Protein AF-A0A956K029-F1 (afdb_monomer)

Sequence (266 aa):
MPVKQPTEPTDEWMRRFLMSMTDDLYVELTEYVEHQVGRGQSIEGRKDVNEARALVHDVLVDTMLGIREWNPDGPIDLAWHIRRGVQSRMSHQVKVTKARRGRPLDLDQDGDNSTEIEVSLRADDERKRVTSRLHEAEVAQLLRDAIAAADRKADPDVMLLFDAKQVGLGGPREMERLHGWTLQKYKNVAKRLRRRGHKVPAEVKDLVKQLAVETMRVAAARPSRAIEADDDDPAGEDEDELSPESYLEDDLGALDDEDEWEGFDD

Solvent-accessible surface area (backbone atoms only — not comparable to full-atom values): 16530 Å² total; per-residue (Å²): 130,85,80,79,75,57,52,82,69,50,75,67,55,52,51,54,50,57,71,65,62,38,71,67,56,52,49,55,51,34,57,54,35,41,63,51,43,56,60,56,28,66,77,70,77,50,85,67,88,57,52,28,54,50,48,52,49,51,40,50,50,33,37,68,54,26,72,38,86,79,52,88,92,48,98,57,54,69,68,59,52,46,52,54,45,42,53,53,52,51,54,49,50,53,51,52,54,52,54,57,76,72,50,80,85,76,87,81,71,92,68,95,69,100,62,69,83,69,48,74,80,61,62,77,40,67,71,71,41,66,66,42,50,48,48,54,49,49,51,51,48,52,50,50,51,38,56,41,70,56,30,98,70,64,54,63,66,46,52,49,49,49,56,28,43,76,74,74,48,48,46,67,66,44,36,28,73,77,68,70,38,48,69,64,54,49,53,51,40,39,51,49,45,36,61,47,22,74,60,31,58,78,92,51,22,62,59,38,40,51,53,26,52,53,52,49,51,62,63,64,72,53,76,85,71,70,82,72,74,87,82,73,80,86,85,75,89,77,89,79,89,83,85,88,84,82,88,79,91,78,85,88,78,92,73,88,79,90,78,89,79,81,87,83,90,131

Structure (mmCIF, N/CA/C/O backbone):
data_AF-A0A956K029-F1
#
_entry.id   AF-A0A956K029-F1
#
loop_
_atom_site.group_PDB
_atom_site.id
_atom_site.type_symbol
_atom_site.label_atom_id
_atom_site.label_alt_id
_atom_site.label_comp_id
_atom_site.label_asym_id
_atom_site.label_entity_id
_atom_site.label_seq_id
_atom_site.pdbx_PDB_ins_code
_atom_site.Cartn_x
_atom_site.Cartn_y
_atom_site.Cartn_z
_atom_site.occupancy
_atom_site.B_iso_or_equiv
_atom_site.auth_seq_id
_atom_site.auth_comp_id
_atom_site.auth_asym_id
_atom_site.auth_atom_id
_atom_site.pdbx_PDB_model_num
ATOM 1 N N . MET A 1 1 ? -8.965 8.684 -22.717 1.00 43.25 1 MET A N 1
ATOM 2 C CA . MET A 1 1 ? -7.618 8.826 -23.313 1.00 43.25 1 MET A CA 1
ATOM 3 C C . MET A 1 1 ? -7.342 7.569 -24.120 1.00 43.25 1 MET A C 1
ATOM 5 O O . MET A 1 1 ? -7.710 6.509 -23.625 1.00 43.25 1 MET A O 1
ATOM 9 N N . PRO A 1 2 ? -6.791 7.660 -25.341 1.00 50.72 2 PRO A N 1
ATOM 10 C CA . PRO A 1 2 ? -6.438 6.473 -26.117 1.00 50.72 2 PRO A CA 1
ATOM 11 C C . PRO A 1 2 ? -5.457 5.605 -25.317 1.00 50.72 2 PRO A C 1
ATOM 13 O O . PRO A 1 2 ? -4.504 6.124 -24.734 1.00 50.72 2 PRO A O 1
ATOM 16 N N . VAL A 1 3 ? -5.724 4.300 -25.245 1.00 65.12 3 VAL A N 1
ATOM 17 C CA . VAL A 1 3 ? -4.830 3.333 -24.598 1.00 65.12 3 VAL A CA 1
ATOM 18 C C . VAL A 1 3 ? -3.582 3.234 -25.473 1.00 65.12 3 VAL A C 1
ATOM 20 O O . VAL A 1 3 ? -3.680 2.834 -26.632 1.00 65.12 3 VAL A O 1
ATOM 23 N N . LYS A 1 4 ? -2.423 3.661 -24.953 1.00 68.75 4 LYS A N 1
ATOM 24 C CA . LYS A 1 4 ? -1.136 3.511 -25.648 1.00 68.75 4 LYS A CA 1
ATOM 25 C C . LYS A 1 4 ? -0.937 2.015 -25.899 1.00 68.75 4 LYS A C 1
ATOM 27 O O . LYS A 1 4 ? -0.940 1.243 -24.942 1.00 68.75 4 LYS A O 1
ATOM 32 N N . GLN A 1 5 ? -0.842 1.610 -27.166 1.00 75.44 5 GLN A N 1
ATOM 33 C CA . GLN A 1 5 ? -0.563 0.213 -27.483 1.00 75.44 5 GLN A CA 1
ATOM 34 C C . GLN A 1 5 ? 0.837 -0.149 -26.965 1.00 75.44 5 GLN A C 1
ATOM 36 O O . GLN A 1 5 ? 1.733 0.697 -27.056 1.00 75.44 5 GLN A O 1
ATOM 41 N N . PRO A 1 6 ? 1.024 -1.351 -26.394 1.00 76.56 6 PRO A N 1
ATOM 42 C CA . PRO A 1 6 ? 2.334 -1.787 -25.938 1.00 76.56 6 PRO A CA 1
ATOM 43 C C . PRO A 1 6 ? 3.294 -1.846 -27.127 1.00 76.56 6 PRO A C 1
ATOM 45 O O . PRO A 1 6 ? 2.957 -2.396 -28.174 1.00 76.56 6 PRO A O 1
ATOM 48 N N . THR A 1 7 ? 4.478 -1.261 -26.974 1.00 76.56 7 THR A N 1
ATOM 49 C CA . THR A 1 7 ? 5.550 -1.410 -27.960 1.00 76.56 7 THR A CA 1
ATOM 50 C C . THR A 1 7 ? 6.305 -2.690 -27.634 1.00 76.56 7 THR A C 1
ATOM 52 O O . THR A 1 7 ? 6.783 -2.832 -26.508 1.00 76.56 7 THR A O 1
ATOM 55 N N . GLU A 1 8 ? 6.426 -3.607 -28.595 1.00 79.81 8 GLU A N 1
ATOM 56 C CA . GLU A 1 8 ? 7.240 -4.809 -28.405 1.00 79.81 8 GLU A CA 1
ATOM 57 C C . GLU A 1 8 ? 8.702 -4.418 -28.119 1.00 79.81 8 GLU A C 1
ATOM 59 O O . GLU A 1 8 ? 9.290 -3.632 -28.873 1.00 79.81 8 GLU A O 1
ATOM 64 N N . PRO A 1 9 ? 9.303 -4.916 -27.025 1.00 86.75 9 PRO A N 1
ATOM 65 C CA . PRO A 1 9 ? 10.690 -4.617 -26.713 1.00 86.75 9 PRO A CA 1
ATOM 66 C C . PRO A 1 9 ? 11.641 -5.289 -27.699 1.00 86.75 9 PRO A C 1
ATOM 68 O O . PRO A 1 9 ? 11.439 -6.423 -28.125 1.00 86.75 9 PRO A O 1
ATOM 71 N N . THR A 1 10 ? 12.731 -4.598 -28.021 1.00 91.38 10 THR A N 1
ATOM 72 C CA . THR A 1 10 ? 13.793 -5.153 -28.863 1.00 91.38 10 THR A CA 1
ATOM 73 C C . THR A 1 10 ? 14.607 -6.208 -28.105 1.00 91.38 10 THR A C 1
ATOM 75 O O . THR A 1 10 ? 14.740 -6.156 -26.881 1.00 91.38 10 THR A O 1
ATOM 78 N N . ASP A 1 11 ? 15.246 -7.132 -28.828 1.00 93.62 11 ASP A N 1
ATOM 79 C CA . ASP A 1 11 ? 16.113 -8.163 -28.228 1.00 93.62 11 ASP A CA 1
ATOM 80 C C . ASP A 1 11 ? 17.288 -7.582 -27.429 1.00 93.62 11 ASP A C 1
ATOM 82 O O . ASP A 1 11 ? 17.791 -8.191 -26.481 1.00 93.62 11 ASP A O 1
ATOM 86 N N . GLU A 1 12 ? 17.791 -6.414 -27.834 1.00 93.69 12 GLU A N 1
ATOM 87 C CA . GLU A 1 12 ? 18.822 -5.702 -27.080 1.00 93.69 12 GLU A CA 1
ATOM 88 C C . GLU A 1 12 ? 18.271 -5.182 -25.751 1.00 93.69 12 GLU A C 1
ATOM 90 O O . GLU A 1 12 ? 18.894 -5.383 -24.707 1.00 93.69 12 GLU A O 1
ATOM 95 N N . TRP A 1 13 ? 17.083 -4.575 -25.775 1.00 95.19 13 TRP A N 1
ATOM 96 C CA . TRP A 1 13 ? 16.415 -4.101 -24.570 1.00 95.19 13 TRP A CA 1
ATOM 97 C C . TRP A 1 13 ? 16.144 -5.255 -23.599 1.00 95.19 13 TRP A C 1
ATOM 99 O O . TRP A 1 13 ? 16.487 -5.156 -22.421 1.00 95.19 13 TRP A O 1
ATOM 109 N N . MET A 1 14 ? 15.622 -6.382 -24.100 1.00 93.69 14 MET A N 1
ATOM 110 C CA . MET A 1 14 ? 15.301 -7.553 -23.277 1.00 93.69 14 MET A CA 1
ATOM 111 C C . MET A 1 14 ? 16.552 -8.127 -22.607 1.00 93.69 14 MET A C 1
ATOM 113 O O . MET A 1 14 ? 16.536 -8.445 -21.420 1.00 93.69 14 MET A O 1
ATOM 117 N N . ARG A 1 15 ? 17.676 -8.194 -23.332 1.00 94.25 15 ARG A N 1
ATOM 118 C CA . ARG A 1 15 ? 18.961 -8.611 -22.753 1.00 94.25 15 ARG A CA 1
ATOM 119 C C . ARG A 1 15 ? 19.411 -7.687 -21.626 1.00 94.25 15 ARG A C 1
ATOM 121 O O . ARG A 1 15 ? 19.792 -8.177 -20.568 1.00 94.25 15 ARG A O 1
ATOM 128 N N . ARG A 1 16 ? 19.338 -6.366 -21.816 1.00 96.12 16 ARG A N 1
ATOM 129 C CA . ARG A 1 16 ? 19.714 -5.394 -20.773 1.00 96.12 16 ARG A CA 1
ATOM 130 C C . ARG A 1 16 ? 18.801 -5.470 -19.551 1.00 96.12 16 ARG A C 1
ATOM 132 O O . ARG A 1 16 ? 19.290 -5.375 -18.426 1.00 96.12 16 ARG A O 1
ATOM 139 N N . PHE A 1 17 ? 17.503 -5.679 -19.767 1.00 94.69 17 PHE A N 1
ATOM 140 C CA . PHE A 1 17 ? 16.529 -5.910 -18.703 1.00 94.69 17 PHE A CA 1
ATOM 141 C C . PHE A 1 17 ? 16.890 -7.150 -17.881 1.00 94.69 17 PHE A C 1
ATOM 143 O O . PHE A 1 17 ? 17.073 -7.042 -16.671 1.00 94.69 17 PHE A O 1
ATOM 150 N N . LEU A 1 18 ? 17.093 -8.296 -18.537 1.00 92.56 18 LEU A N 1
ATOM 151 C CA . LEU A 1 18 ? 17.448 -9.549 -17.865 1.00 92.56 18 LEU A CA 1
ATOM 152 C C . LEU A 1 18 ? 18.805 -9.474 -17.150 1.00 92.56 18 LEU A C 1
ATOM 154 O O . LEU A 1 18 ? 18.939 -10.012 -16.059 1.00 92.56 18 LEU A O 1
ATOM 158 N N . MET A 1 19 ? 19.796 -8.771 -17.710 1.00 93.81 19 MET A N 1
ATOM 159 C CA . MET A 1 19 ? 21.089 -8.554 -17.039 1.00 93.81 19 MET A CA 1
ATOM 160 C C . MET A 1 19 ? 20.979 -7.660 -15.800 1.00 93.81 19 MET A C 1
ATOM 162 O O . MET A 1 19 ? 21.749 -7.824 -14.858 1.00 93.81 19 MET A O 1
ATOM 166 N N . SER A 1 20 ? 20.046 -6.708 -15.807 1.00 94.31 20 SER A N 1
ATOM 167 C CA . SER A 1 20 ? 19.804 -5.808 -14.673 1.00 94.31 20 SER A CA 1
ATOM 168 C C . SER A 1 20 ? 18.961 -6.473 -13.582 1.00 94.31 20 SER A C 1
ATOM 170 O O . SER A 1 20 ? 19.012 -6.062 -12.426 1.00 94.31 20 SER A O 1
ATOM 172 N N . MET A 1 21 ? 18.184 -7.498 -13.937 1.00 94.44 21 MET A N 1
ATOM 173 C CA . MET A 1 21 ? 17.325 -8.256 -13.034 1.00 94.44 21 MET A CA 1
ATOM 174 C C . MET A 1 21 ? 18.117 -9.348 -12.302 1.00 94.44 21 MET A C 1
ATOM 176 O O . MET A 1 21 ? 17.990 -10.535 -12.590 1.00 94.44 21 MET A O 1
ATOM 180 N N . THR A 1 22 ? 18.953 -8.936 -11.352 1.00 95.38 22 THR A N 1
ATOM 181 C CA . THR A 1 22 ? 19.686 -9.863 -10.481 1.00 95.38 22 THR A CA 1
ATOM 182 C C . THR A 1 22 ? 18.791 -10.430 -9.376 1.00 95.38 22 THR A C 1
ATOM 184 O O . THR A 1 22 ? 17.783 -9.821 -9.002 1.00 95.38 22 THR A O 1
ATOM 187 N N . ASP A 1 23 ? 19.181 -11.575 -8.809 1.00 92.06 23 ASP A N 1
ATOM 188 C CA . ASP A 1 23 ? 18.493 -12.159 -7.649 1.00 92.06 23 ASP A CA 1
ATOM 189 C C . ASP A 1 23 ? 18.485 -11.188 -6.457 1.00 92.06 23 ASP A C 1
ATOM 191 O O . ASP A 1 23 ? 17.449 -11.006 -5.817 1.00 92.06 23 ASP A O 1
ATOM 195 N N . ASP A 1 24 ? 19.602 -10.492 -6.216 1.00 94.06 24 ASP A N 1
ATOM 196 C CA . ASP A 1 24 ? 19.721 -9.484 -5.155 1.00 94.06 24 ASP A CA 1
ATOM 197 C C . ASP A 1 24 ? 18.729 -8.332 -5.350 1.00 94.06 24 ASP A C 1
ATOM 199 O O . ASP A 1 24 ? 18.046 -7.933 -4.406 1.00 94.06 24 ASP A O 1
ATOM 203 N N . LEU A 1 25 ? 18.586 -7.836 -6.586 1.00 93.06 25 LEU A N 1
ATOM 204 C CA . LEU A 1 25 ? 17.605 -6.801 -6.900 1.00 93.06 25 LEU A CA 1
ATOM 205 C C . LEU A 1 25 ? 16.178 -7.311 -6.668 1.00 93.06 25 LEU A C 1
ATOM 207 O O . LEU A 1 25 ? 15.331 -6.586 -6.147 1.00 93.06 25 LEU A O 1
ATOM 211 N N . TYR A 1 26 ? 15.888 -8.555 -7.050 1.00 92.31 26 TYR A N 1
ATOM 212 C CA . TYR A 1 26 ? 14.568 -9.143 -6.844 1.00 92.31 26 TYR A CA 1
ATOM 213 C C . TYR A 1 26 ? 14.224 -9.291 -5.353 1.00 92.31 26 TYR A C 1
ATOM 215 O O . TYR A 1 26 ? 13.096 -8.985 -4.949 1.00 92.31 26 TYR A O 1
ATOM 223 N N . VAL A 1 27 ? 15.190 -9.706 -4.527 1.00 92.12 27 VAL A N 1
ATOM 224 C CA . VAL A 1 27 ? 15.046 -9.762 -3.064 1.00 92.12 27 VAL A CA 1
ATOM 225 C C . VAL A 1 27 ? 14.822 -8.359 -2.497 1.00 92.12 27 VAL A C 1
ATOM 227 O O . VAL A 1 27 ? 13.823 -8.145 -1.812 1.00 92.12 27 VAL A O 1
ATOM 230 N N . GLU A 1 28 ? 15.660 -7.384 -2.862 1.00 94.06 28 GLU A N 1
ATOM 231 C CA . GLU A 1 28 ? 15.541 -5.987 -2.416 1.00 94.06 28 GLU A CA 1
ATOM 232 C C . GLU A 1 28 ? 14.171 -5.382 -2.772 1.00 94.06 28 GLU A C 1
ATOM 234 O O . GLU A 1 28 ? 13.541 -4.687 -1.966 1.00 94.06 28 GLU A O 1
ATOM 239 N N . LEU A 1 29 ? 13.682 -5.642 -3.988 1.00 94.06 29 LEU A N 1
ATOM 240 C CA . LEU A 1 29 ? 12.360 -5.205 -4.425 1.00 94.06 29 LEU A CA 1
ATOM 241 C C . LEU A 1 29 ? 11.257 -5.876 -3.608 1.00 94.06 29 LEU A C 1
ATOM 243 O O . LEU A 1 29 ? 10.323 -5.194 -3.189 1.00 94.06 29 LEU A O 1
ATOM 247 N N . THR A 1 30 ? 11.362 -7.178 -3.352 1.00 92.69 30 THR A N 1
ATOM 248 C CA . THR A 1 30 ? 10.357 -7.915 -2.577 1.00 92.69 30 THR A CA 1
ATOM 249 C C . THR A 1 30 ? 10.284 -7.398 -1.141 1.00 92.69 30 THR A C 1
ATOM 251 O O . THR A 1 30 ? 9.196 -7.039 -0.698 1.00 92.69 30 THR A O 1
ATOM 254 N N . GLU A 1 31 ? 11.418 -7.237 -0.453 1.00 91.88 31 GLU A N 1
ATOM 255 C CA . GLU A 1 31 ? 11.477 -6.681 0.910 1.00 91.88 31 GLU A CA 1
ATOM 256 C C . GLU A 1 31 ? 10.904 -5.258 0.978 1.00 91.88 31 GLU A C 1
ATOM 258 O O . GLU A 1 31 ? 10.123 -4.913 1.875 1.00 91.88 31 GLU A O 1
ATOM 263 N N . TYR A 1 32 ? 11.243 -4.419 -0.008 1.00 92.62 32 TYR A N 1
ATOM 264 C CA . TYR A 1 32 ? 10.673 -3.081 -0.125 1.00 92.62 32 TYR A CA 1
ATOM 265 C C . TYR A 1 32 ? 9.142 -3.134 -0.213 1.00 92.62 32 TYR A C 1
ATOM 267 O O . TYR A 1 32 ? 8.452 -2.383 0.488 1.00 92.62 32 TYR A O 1
ATOM 275 N N . VAL A 1 33 ? 8.605 -4.009 -1.067 1.00 91.94 33 VAL A N 1
ATOM 276 C CA . VAL A 1 33 ? 7.161 -4.139 -1.273 1.00 91.94 33 VAL A CA 1
ATOM 277 C C . VAL A 1 33 ? 6.478 -4.756 -0.061 1.00 91.94 33 VAL A C 1
ATOM 279 O O . VAL A 1 33 ? 5.424 -4.257 0.316 1.00 91.94 33 VAL A O 1
ATOM 282 N N . GLU A 1 34 ? 7.066 -5.742 0.612 1.00 90.00 34 GLU A N 1
ATOM 283 C CA . GLU A 1 34 ? 6.538 -6.297 1.865 1.00 90.00 34 GLU A CA 1
ATOM 284 C C . GLU A 1 34 ? 6.325 -5.206 2.918 1.00 90.00 34 GLU A C 1
ATOM 286 O O . GLU A 1 34 ? 5.264 -5.137 3.551 1.00 90.00 34 GLU A O 1
ATOM 291 N N . HIS A 1 35 ? 7.284 -4.282 3.055 1.00 87.56 35 HIS A N 1
ATOM 292 C CA . HIS A 1 35 ? 7.137 -3.161 3.978 1.00 87.56 35 HIS A CA 1
ATOM 293 C C . HIS A 1 35 ? 5.969 -2.232 3.601 1.00 87.56 35 HIS A C 1
ATOM 295 O O . HIS A 1 35 ? 5.259 -1.730 4.481 1.00 87.56 35 HIS A O 1
ATOM 301 N N . GLN A 1 36 ? 5.735 -2.007 2.303 1.00 85.31 36 GLN A N 1
ATOM 302 C CA . GLN A 1 36 ? 4.606 -1.196 1.838 1.00 85.31 36 GLN A CA 1
ATOM 303 C C . GLN A 1 36 ? 3.272 -1.935 1.979 1.00 85.31 36 GLN A C 1
ATOM 305 O O . GLN A 1 36 ? 2.304 -1.368 2.493 1.00 85.31 36 GLN A O 1
ATOM 310 N N . VAL A 1 37 ? 3.210 -3.195 1.551 1.00 84.19 37 VAL A N 1
ATOM 311 C CA . VAL A 1 37 ? 2.020 -4.050 1.602 1.00 84.19 37 VAL A CA 1
ATOM 312 C C . VAL A 1 37 ? 1.556 -4.208 3.039 1.00 84.19 37 VAL A C 1
ATOM 314 O O . VAL A 1 37 ? 0.379 -3.989 3.294 1.00 84.19 37 VAL A O 1
ATOM 317 N N . GLY A 1 38 ? 2.457 -4.421 4.003 1.00 77.62 38 GLY A N 1
ATOM 318 C CA . GLY A 1 38 ? 2.095 -4.479 5.423 1.00 77.62 38 GLY A CA 1
ATOM 319 C C . GLY A 1 38 ? 1.339 -3.235 5.916 1.00 77.62 38 GLY A C 1
ATOM 320 O O . GLY A 1 38 ? 0.429 -3.341 6.741 1.00 77.62 38 GLY A O 1
ATOM 321 N N . ARG A 1 39 ? 1.639 -2.047 5.368 1.00 73.06 39 ARG A N 1
ATOM 322 C CA . ARG A 1 39 ? 0.874 -0.822 5.662 1.00 73.06 39 ARG A CA 1
ATOM 323 C C . ARG A 1 39 ? -0.524 -0.860 5.044 1.00 73.06 39 ARG A C 1
ATOM 325 O O . ARG A 1 39 ? -1.475 -0.481 5.722 1.00 73.06 39 ARG A O 1
ATOM 332 N N . GLY A 1 40 ? -0.666 -1.320 3.801 1.00 69.88 40 GLY A N 1
ATOM 333 C CA . GLY A 1 40 ? -1.961 -1.437 3.113 1.00 69.88 40 GLY A CA 1
ATOM 334 C C . GLY A 1 40 ? -2.857 -2.530 3.703 1.00 69.88 40 GLY A C 1
ATOM 335 O O . GLY A 1 40 ? -4.001 -2.273 4.065 1.00 69.88 40 GLY A O 1
ATOM 336 N N . GLN A 1 41 ? -2.299 -3.718 3.907 1.00 71.50 41 GLN A N 1
ATOM 337 C CA . GLN A 1 41 ? -2.930 -4.881 4.524 1.00 71.50 41 GLN A CA 1
ATOM 338 C C . GLN A 1 41 ? -3.466 -4.598 5.930 1.00 71.50 41 GLN A C 1
ATOM 340 O O . GLN A 1 41 ? -4.553 -5.057 6.274 1.00 71.50 41 GLN A O 1
ATOM 345 N N . SER A 1 42 ? -2.780 -3.763 6.721 1.00 63.50 42 SER A N 1
ATOM 346 C CA . SER A 1 42 ? -3.283 -3.341 8.037 1.00 63.50 42 SER A CA 1
ATOM 347 C C . SER A 1 42 ? -4.614 -2.579 7.973 1.00 63.50 42 SER A C 1
ATOM 349 O O . SER A 1 42 ? -5.397 -2.640 8.914 1.00 63.50 42 SER A O 1
ATOM 351 N N . ILE A 1 43 ? -4.906 -1.908 6.852 1.00 64.12 43 ILE A N 1
ATOM 352 C CA . ILE A 1 43 ? -6.175 -1.200 6.626 1.00 64.12 43 ILE A CA 1
ATOM 353 C C . ILE A 1 43 ? -7.287 -2.192 6.273 1.00 64.12 43 ILE A C 1
ATOM 355 O O . ILE A 1 43 ? -8.467 -1.926 6.516 1.00 64.12 43 ILE A O 1
ATOM 359 N N . GLU A 1 44 ? -6.927 -3.323 5.671 1.00 62.94 44 GLU A N 1
ATOM 360 C CA . GLU A 1 44 ? -7.860 -4.349 5.223 1.00 62.94 44 GLU A CA 1
ATOM 361 C C . GLU A 1 44 ? -8.021 -5.496 6.234 1.00 62.94 44 GLU A C 1
ATOM 363 O O . GLU A 1 44 ? -9.003 -6.223 6.160 1.00 62.94 44 GLU A O 1
ATOM 368 N N . GLY A 1 45 ? -7.117 -5.675 7.196 1.00 66.12 45 GLY A N 1
ATOM 369 C CA . GLY A 1 45 ? -7.163 -6.818 8.116 1.00 66.12 45 GLY A CA 1
ATOM 370 C C . GLY A 1 45 ? -6.897 -8.160 7.421 1.00 66.12 45 GLY A C 1
ATOM 371 O O . GLY A 1 45 ? -7.314 -9.202 7.913 1.00 66.12 45 GLY A O 1
ATOM 372 N N . ARG A 1 46 ? -6.229 -8.146 6.260 1.00 68.88 46 ARG A N 1
ATOM 373 C CA . ARG A 1 46 ? -5.768 -9.344 5.542 1.00 68.88 46 ARG A CA 1
ATOM 374 C C . ARG A 1 46 ? -4.258 -9.404 5.583 1.00 68.88 46 ARG A C 1
ATOM 376 O O . ARG A 1 46 ? -3.624 -8.365 5.473 1.00 68.88 46 ARG A O 1
ATOM 383 N N . LYS A 1 47 ? -3.696 -10.603 5.699 1.00 73.19 47 LYS A N 1
ATOM 384 C CA . LYS A 1 47 ? -2.261 -10.833 5.543 1.00 73.19 47 LYS A CA 1
ATOM 385 C C . LYS A 1 47 ? -2.050 -11.923 4.505 1.00 73.19 47 LYS A C 1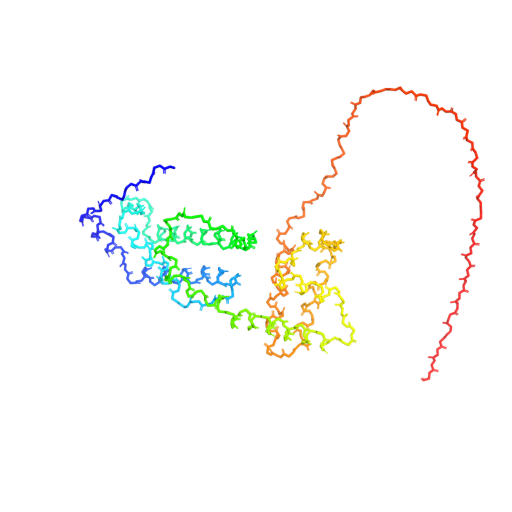
ATOM 387 O O . LYS A 1 47 ? -2.073 -13.102 4.840 1.00 73.19 47 LYS A O 1
ATOM 392 N N . ASP A 1 48 ? -1.878 -11.521 3.253 1.00 80.38 48 ASP A N 1
ATOM 393 C CA . ASP A 1 48 ? -1.409 -12.421 2.205 1.00 80.38 48 ASP A CA 1
ATOM 394 C C . ASP A 1 48 ? 0.121 -12.346 2.144 1.00 80.38 48 ASP A C 1
ATOM 396 O O . ASP A 1 48 ? 0.702 -11.281 1.920 1.00 80.38 48 ASP A O 1
ATOM 400 N N . VAL A 1 49 ? 0.766 -13.487 2.388 1.00 76.44 49 VAL A N 1
ATOM 401 C CA . VAL A 1 49 ? 2.228 -13.634 2.395 1.00 76.44 49 VAL A CA 1
ATOM 402 C C . VAL A 1 49 ? 2.802 -13.538 0.976 1.00 76.44 49 VAL A C 1
ATOM 404 O O . VAL A 1 49 ? 3.966 -13.191 0.810 1.00 76.44 49 VAL A O 1
ATOM 407 N N . ASN A 1 50 ? 1.994 -13.787 -0.057 1.00 87.38 50 ASN A N 1
ATOM 408 C CA . ASN A 1 50 ? 2.438 -13.780 -1.450 1.00 87.38 50 ASN A CA 1
ATOM 409 C C . ASN A 1 50 ? 2.155 -12.460 -2.179 1.00 87.38 50 ASN A C 1
ATOM 411 O O . ASN A 1 50 ? 2.655 -12.266 -3.288 1.00 87.38 50 ASN A O 1
ATOM 415 N N . GLU A 1 51 ? 1.397 -11.539 -1.578 1.00 87.62 51 GLU A N 1
ATOM 416 C CA . GLU A 1 51 ? 0.965 -10.303 -2.244 1.00 87.62 51 GLU A CA 1
ATOM 417 C C . GLU A 1 51 ? 2.149 -9.438 -2.689 1.00 87.62 51 GLU A C 1
ATOM 419 O O . GLU A 1 51 ? 2.152 -8.912 -3.803 1.00 87.62 51 GLU A O 1
ATOM 424 N N . ALA A 1 52 ? 3.192 -9.331 -1.861 1.00 89.62 52 ALA A N 1
ATOM 425 C CA . ALA A 1 52 ? 4.373 -8.551 -2.212 1.00 89.62 52 ALA A CA 1
ATOM 426 C C . ALA A 1 52 ? 5.086 -9.117 -3.447 1.00 89.62 52 ALA A C 1
ATOM 428 O O . ALA A 1 52 ? 5.402 -8.380 -4.383 1.00 89.62 52 ALA A O 1
ATOM 429 N N . ARG A 1 53 ? 5.260 -10.442 -3.485 1.00 90.00 53 ARG A N 1
ATOM 430 C CA . ARG A 1 53 ? 5.872 -11.144 -4.614 1.00 90.00 53 ARG A CA 1
ATOM 431 C C . ARG A 1 53 ? 5.041 -10.998 -5.888 1.00 90.00 53 ARG A C 1
ATOM 433 O O . ARG A 1 53 ? 5.601 -10.733 -6.950 1.00 90.00 53 ARG A O 1
ATOM 440 N N . ALA A 1 54 ? 3.720 -11.135 -5.774 1.00 90.06 54 ALA A N 1
ATOM 441 C CA . ALA A 1 54 ? 2.794 -10.974 -6.891 1.00 90.06 54 ALA A CA 1
ATOM 442 C C . ALA A 1 54 ? 2.856 -9.554 -7.474 1.00 90.06 54 ALA A C 1
ATOM 444 O O . ALA A 1 54 ? 2.972 -9.393 -8.684 1.00 90.06 54 ALA A O 1
ATOM 445 N N . LEU A 1 55 ? 2.878 -8.520 -6.624 1.00 92.94 55 LEU A N 1
ATOM 446 C CA . LEU A 1 55 ? 2.986 -7.128 -7.070 1.00 92.94 55 LEU A CA 1
ATOM 447 C C . LEU A 1 55 ? 4.300 -6.835 -7.800 1.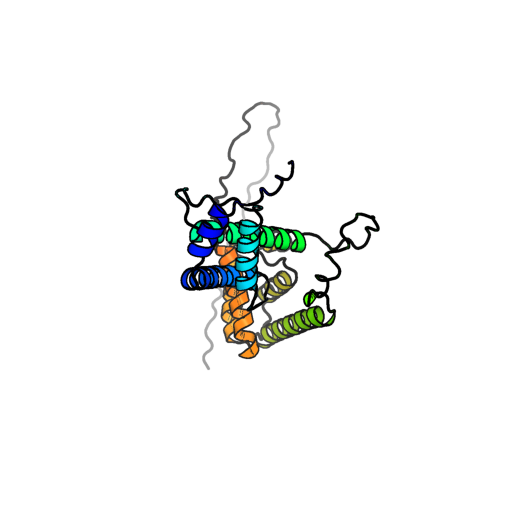00 92.94 55 LEU A C 1
ATOM 449 O O . LEU A 1 55 ? 4.286 -6.137 -8.814 1.00 92.94 55 LEU A O 1
ATOM 453 N N . VAL A 1 56 ? 5.427 -7.348 -7.300 1.00 93.94 56 VAL A N 1
ATOM 454 C CA . VAL A 1 56 ? 6.724 -7.197 -7.976 1.00 93.94 56 VAL A CA 1
ATOM 455 C C . VAL A 1 56 ? 6.693 -7.900 -9.333 1.00 93.94 56 VAL A C 1
ATOM 457 O O . VAL A 1 56 ? 7.040 -7.288 -10.342 1.00 93.94 56 VAL A O 1
ATOM 460 N N . HIS A 1 57 ? 6.225 -9.151 -9.369 1.00 92.62 57 HIS A N 1
ATOM 461 C CA . HIS A 1 57 ? 6.123 -9.938 -10.597 1.00 92.62 57 HIS A CA 1
ATOM 462 C C . HIS A 1 57 ? 5.239 -9.259 -11.650 1.00 92.62 57 HIS A C 1
ATOM 464 O O . HIS A 1 57 ? 5.654 -9.114 -12.795 1.00 92.62 57 HIS A O 1
ATOM 470 N N . ASP A 1 58 ? 4.066 -8.763 -11.261 1.00 93.06 58 ASP A N 1
ATOM 471 C CA . ASP A 1 58 ? 3.157 -8.051 -12.159 1.00 93.06 58 ASP A CA 1
ATOM 472 C C . ASP A 1 58 ? 3.814 -6.828 -12.806 1.00 93.06 58 ASP A C 1
ATOM 474 O O . ASP A 1 58 ? 3.668 -6.598 -14.002 1.00 93.06 58 ASP A O 1
ATOM 478 N N . VAL A 1 59 ? 4.554 -6.030 -12.031 1.00 95.25 59 VAL A N 1
ATOM 479 C CA . VAL A 1 59 ? 5.211 -4.823 -12.556 1.00 95.25 59 VAL A CA 1
ATOM 480 C C . VAL A 1 59 ? 6.385 -5.178 -13.470 1.00 95.25 59 VAL A C 1
ATOM 482 O O . VAL A 1 59 ? 6.632 -4.472 -14.452 1.00 95.25 59 VAL A O 1
ATOM 485 N N . LEU A 1 60 ? 7.097 -6.267 -13.179 1.00 93.12 60 LEU A N 1
ATOM 486 C CA . LEU A 1 60 ? 8.141 -6.794 -14.057 1.00 93.12 60 LEU A CA 1
ATOM 487 C C . LEU A 1 60 ? 7.545 -7.268 -15.383 1.00 93.12 60 LEU A C 1
ATOM 489 O O . LEU A 1 60 ? 8.023 -6.847 -16.432 1.00 93.12 60 LEU A O 1
ATOM 493 N N . VAL A 1 61 ? 6.462 -8.050 -15.342 1.00 92.38 61 VAL A N 1
ATOM 494 C CA . VAL A 1 61 ? 5.737 -8.501 -16.539 1.00 92.38 61 VAL A CA 1
ATOM 495 C C . VAL A 1 61 ? 5.200 -7.308 -17.329 1.00 92.38 61 VAL A C 1
ATOM 497 O O . VAL A 1 61 ? 5.429 -7.237 -18.531 1.00 92.38 61 VAL A O 1
ATOM 500 N N . ASP A 1 62 ? 4.584 -6.316 -16.678 1.00 91.56 62 ASP A N 1
ATOM 501 C CA . ASP A 1 62 ? 4.131 -5.085 -17.343 1.00 91.56 62 ASP A CA 1
ATOM 502 C C . ASP A 1 62 ? 5.290 -4.358 -18.051 1.00 91.56 62 ASP A C 1
ATOM 504 O O . ASP A 1 62 ? 5.111 -3.766 -19.116 1.00 91.56 62 ASP A O 1
ATOM 508 N N . THR A 1 63 ? 6.484 -4.381 -17.455 1.00 93.62 63 THR A N 1
ATOM 509 C CA . THR A 1 63 ? 7.678 -3.756 -18.036 1.00 93.62 63 THR A CA 1
ATOM 510 C C . THR A 1 63 ? 8.196 -4.573 -19.223 1.00 93.62 63 THR A C 1
ATOM 512 O O . THR A 1 63 ? 8.464 -4.003 -20.276 1.00 93.62 63 THR A O 1
ATOM 515 N N . MET A 1 64 ? 8.250 -5.904 -19.106 1.00 89.38 64 MET A N 1
ATOM 516 C CA . MET A 1 64 ? 8.636 -6.816 -20.193 1.00 89.38 64 MET A CA 1
ATOM 517 C C . MET A 1 64 ? 7.652 -6.818 -21.365 1.00 89.38 64 MET A C 1
ATOM 519 O O . MET A 1 64 ? 8.054 -7.070 -22.492 1.00 89.38 64 MET A O 1
ATOM 523 N N . LEU A 1 65 ? 6.370 -6.548 -21.122 1.00 87.19 65 LEU A N 1
ATOM 524 C CA . LEU A 1 65 ? 5.351 -6.444 -22.167 1.00 87.19 65 LEU A CA 1
ATOM 525 C C . LEU A 1 65 ? 5.283 -5.042 -22.791 1.00 87.19 65 LEU A C 1
ATOM 527 O O . LEU A 1 65 ? 4.426 -4.796 -23.634 1.00 87.19 65 LEU A O 1
ATOM 531 N N . GLY A 1 66 ? 6.126 -4.097 -22.356 1.00 87.25 66 GLY A N 1
ATOM 532 C CA . GLY A 1 66 ? 6.111 -2.719 -22.853 1.00 87.25 66 GLY A CA 1
ATOM 533 C C . GLY A 1 66 ? 4.891 -1.900 -22.411 1.00 87.25 66 GLY A C 1
ATOM 534 O O . GLY A 1 66 ? 4.696 -0.780 -22.884 1.00 87.25 66 GLY A O 1
ATOM 535 N N . ILE A 1 67 ? 4.076 -2.416 -21.482 1.00 89.56 67 ILE A N 1
ATOM 536 C CA . ILE A 1 67 ? 2.974 -1.673 -20.846 1.00 89.56 67 ILE A CA 1
ATOM 537 C C . ILE A 1 67 ? 3.557 -0.531 -20.006 1.00 89.56 67 ILE A C 1
ATOM 539 O O . ILE A 1 67 ? 3.009 0.575 -19.961 1.00 89.56 67 ILE A O 1
ATOM 543 N N . ARG A 1 68 ? 4.695 -0.787 -19.348 1.00 91.19 68 ARG A N 1
ATOM 544 C CA . ARG A 1 68 ? 5.485 0.222 -18.638 1.00 91.19 68 ARG A CA 1
ATOM 545 C C . ARG A 1 68 ? 6.832 0.401 -19.315 1.00 91.19 68 ARG A C 1
ATOM 547 O O . ARG A 1 68 ? 7.651 -0.505 -19.351 1.00 91.19 68 ARG A O 1
ATOM 554 N N . GLU A 1 69 ? 7.069 1.611 -19.790 1.00 93.38 69 GLU A N 1
ATOM 555 C CA . GLU A 1 69 ? 8.298 1.959 -20.488 1.00 93.38 69 GLU A CA 1
ATOM 556 C C . GLU A 1 69 ? 9.439 2.187 -19.489 1.00 93.38 69 GLU A C 1
ATOM 558 O O . GLU A 1 69 ? 9.351 3.063 -18.626 1.00 93.38 69 GLU A O 1
ATOM 563 N N . TRP A 1 70 ? 10.501 1.391 -19.610 1.00 95.62 70 TRP A N 1
ATOM 564 C CA . TRP A 1 70 ? 11.777 1.603 -18.932 1.00 95.62 70 TRP A CA 1
ATOM 565 C C . TRP A 1 70 ? 12.865 1.810 -19.980 1.00 95.62 70 TRP A C 1
ATOM 567 O O . TRP A 1 70 ? 12.964 1.036 -20.931 1.00 95.62 70 TRP A O 1
ATOM 577 N N . ASN A 1 71 ? 13.678 2.850 -19.808 1.00 95.19 71 ASN A N 1
ATOM 578 C CA . ASN A 1 71 ? 14.804 3.128 -20.689 1.00 95.19 71 ASN A CA 1
ATOM 579 C C . ASN A 1 71 ? 16.116 2.758 -19.973 1.00 95.19 71 ASN A C 1
ATOM 581 O O . ASN A 1 71 ? 16.477 3.471 -19.034 1.00 95.19 71 ASN A O 1
ATOM 585 N N . PRO A 1 72 ? 16.837 1.706 -20.407 1.00 94.69 72 PRO A N 1
ATOM 586 C CA . PRO A 1 72 ? 18.091 1.291 -19.777 1.00 94.69 72 PRO A CA 1
ATOM 587 C C . PRO A 1 72 ? 19.227 2.310 -19.949 1.00 94.69 72 PRO A C 1
ATOM 589 O O . PRO A 1 72 ? 20.154 2.311 -19.149 1.00 94.69 72 PRO A O 1
ATOM 592 N N . ASP A 1 73 ? 19.161 3.178 -20.963 1.00 94.94 73 ASP A N 1
ATOM 593 C CA . ASP A 1 73 ? 20.119 4.277 -21.169 1.00 94.94 73 ASP A CA 1
ATOM 594 C C . ASP A 1 73 ? 19.708 5.560 -20.425 1.00 94.94 73 ASP A C 1
ATOM 596 O O . ASP A 1 73 ? 20.380 6.591 -20.493 1.00 94.94 73 ASP A O 1
ATOM 600 N N . GLY A 1 74 ? 18.558 5.525 -19.750 1.00 94.56 74 GLY A N 1
ATOM 601 C CA . GLY A 1 74 ? 18.039 6.645 -18.989 1.00 94.56 74 GLY A CA 1
ATOM 602 C C . GLY A 1 74 ? 18.727 6.813 -17.630 1.00 94.56 74 GLY A C 1
ATOM 603 O O . GLY A 1 74 ? 19.422 5.925 -17.146 1.00 94.56 74 GLY A O 1
ATOM 604 N N . PRO A 1 75 ? 18.470 7.940 -16.944 1.00 94.88 75 PRO A N 1
ATOM 605 C CA . PRO A 1 75 ? 18.997 8.189 -15.600 1.00 94.88 75 PRO A CA 1
ATOM 606 C C . PRO A 1 75 ? 18.301 7.361 -14.504 1.00 94.88 75 PRO A C 1
ATOM 608 O O . PRO A 1 75 ? 18.655 7.474 -13.335 1.00 94.88 75 PRO A O 1
ATOM 611 N N . ILE A 1 76 ? 17.264 6.595 -14.855 1.00 95.88 76 ILE A N 1
ATOM 612 C CA . ILE A 1 76 ? 16.429 5.845 -13.918 1.00 95.88 76 ILE A CA 1
ATOM 613 C C . ILE A 1 76 ? 16.833 4.375 -13.976 1.00 95.88 76 ILE A C 1
ATOM 615 O O . ILE A 1 76 ? 16.633 3.708 -14.993 1.00 95.88 76 ILE A O 1
ATOM 619 N N . ASP A 1 77 ? 17.345 3.864 -12.861 1.00 96.25 77 ASP A N 1
ATOM 620 C CA . ASP A 1 77 ? 17.642 2.444 -12.728 1.00 96.25 77 ASP A CA 1
ATOM 621 C C . ASP A 1 77 ? 16.366 1.580 -12.680 1.00 96.25 77 ASP A C 1
ATOM 623 O O . ASP A 1 77 ? 15.239 2.050 -12.465 1.00 96.25 77 ASP A O 1
ATOM 627 N N . LEU A 1 78 ? 16.546 0.278 -12.916 1.00 95.75 78 LEU A N 1
ATOM 628 C CA . LEU A 1 78 ? 15.441 -0.677 -12.925 1.00 95.75 78 LEU A CA 1
ATOM 629 C C . LEU A 1 78 ? 14.752 -0.746 -11.553 1.00 95.75 78 LEU A C 1
ATOM 631 O O . LEU A 1 78 ? 13.524 -0.794 -11.480 1.00 95.75 78 LEU A O 1
ATOM 635 N N . ALA A 1 79 ? 15.523 -0.690 -10.463 1.00 96.31 79 ALA A N 1
ATOM 636 C CA . ALA A 1 79 ? 15.005 -0.753 -9.100 1.00 96.31 79 ALA A CA 1
ATOM 637 C C . ALA A 1 79 ? 13.970 0.348 -8.836 1.00 96.31 79 ALA A C 1
ATOM 639 O O . ALA A 1 79 ? 12.846 0.090 -8.397 1.00 96.31 79 ALA A O 1
ATOM 640 N N . TRP A 1 80 ? 14.327 1.591 -9.143 1.00 96.94 80 TRP A N 1
ATOM 641 C CA . TRP A 1 80 ? 13.466 2.748 -8.978 1.00 96.94 80 TRP A CA 1
ATOM 642 C C . TRP A 1 80 ? 12.245 2.678 -9.894 1.00 96.94 80 TRP A C 1
ATOM 644 O O . TRP A 1 80 ? 11.129 2.970 -9.449 1.00 96.94 80 TRP A O 1
ATOM 654 N N . HIS A 1 81 ? 12.425 2.252 -11.150 1.00 97.06 81 HIS A N 1
ATOM 655 C CA . HIS A 1 81 ? 11.320 2.070 -12.096 1.00 97.06 81 HIS A CA 1
ATOM 656 C C . HIS A 1 81 ? 10.266 1.094 -11.559 1.00 97.06 81 HIS A C 1
ATOM 658 O O . HIS A 1 81 ? 9.078 1.435 -11.498 1.00 97.06 81 HIS A O 1
ATOM 664 N N . ILE A 1 82 ? 10.696 -0.081 -11.090 1.00 96.31 82 ILE A N 1
ATOM 665 C CA . ILE A 1 82 ? 9.794 -1.095 -10.534 1.00 96.31 82 ILE A CA 1
ATOM 666 C C . ILE A 1 82 ? 9.138 -0.593 -9.243 1.00 96.31 82 ILE A C 1
ATOM 668 O O . ILE A 1 82 ? 7.916 -0.686 -9.110 1.00 96.31 82 ILE A O 1
ATOM 672 N N . ARG A 1 83 ? 9.890 0.044 -8.332 1.00 96.44 83 ARG A N 1
ATOM 673 C CA . ARG A 1 83 ? 9.329 0.657 -7.109 1.00 96.44 83 ARG A CA 1
ATOM 674 C C . ARG A 1 83 ? 8.211 1.645 -7.425 1.00 96.44 83 ARG A C 1
ATOM 676 O O . ARG A 1 83 ? 7.142 1.587 -6.816 1.00 96.44 83 ARG A O 1
ATOM 683 N N . ARG A 1 84 ? 8.421 2.528 -8.405 1.00 96.44 84 ARG A N 1
ATOM 684 C CA . ARG A 1 84 ? 7.400 3.486 -8.852 1.00 96.44 84 ARG A CA 1
ATOM 685 C C . ARG A 1 84 ? 6.189 2.777 -9.462 1.00 96.44 84 ARG A C 1
ATOM 687 O O . ARG A 1 84 ? 5.054 3.214 -9.257 1.00 96.44 84 ARG A O 1
ATOM 694 N N . GLY A 1 85 ? 6.408 1.679 -10.185 1.00 95.31 85 GLY A N 1
ATOM 695 C CA . GLY A 1 85 ? 5.340 0.823 -10.697 1.00 95.31 85 GLY A CA 1
ATOM 696 C C . GLY A 1 85 ? 4.475 0.223 -9.595 1.00 95.31 85 GLY A C 1
ATOM 697 O O . GLY A 1 85 ? 3.248 0.362 -9.636 1.00 95.31 85 GLY A O 1
ATOM 698 N N . VAL A 1 86 ? 5.105 -0.336 -8.564 1.00 94.19 86 VAL A N 1
ATOM 699 C CA . VAL A 1 86 ? 4.398 -0.908 -7.415 1.00 94.19 86 VAL A CA 1
ATOM 700 C C . VAL A 1 86 ? 3.618 0.168 -6.659 1.00 94.19 86 VAL A C 1
ATOM 702 O O . VAL A 1 86 ? 2.423 -0.001 -6.422 1.00 94.19 86 VAL A O 1
ATOM 705 N N . GLN A 1 87 ? 4.233 1.318 -6.361 1.00 93.06 87 GLN A N 1
ATOM 706 C CA . GLN A 1 87 ? 3.549 2.443 -5.705 1.00 93.06 87 GLN A CA 1
ATOM 707 C C . GLN A 1 87 ? 2.296 2.890 -6.468 1.00 93.06 87 GLN A C 1
ATOM 709 O O . GLN A 1 87 ? 1.257 3.182 -5.864 1.00 93.06 87 GLN A O 1
ATOM 714 N N . SER A 1 88 ? 2.380 2.930 -7.801 1.00 92.75 88 SER A N 1
ATOM 715 C CA . SER A 1 88 ? 1.249 3.268 -8.664 1.00 92.75 88 SER A CA 1
ATOM 716 C C . SER A 1 88 ? 0.113 2.249 -8.533 1.00 92.75 88 SER A C 1
ATOM 718 O O . SER A 1 88 ? -1.042 2.656 -8.387 1.00 92.75 88 SER A O 1
ATOM 720 N N . ARG A 1 89 ? 0.416 0.941 -8.563 1.00 90.19 89 ARG A N 1
ATOM 721 C CA . ARG A 1 89 ? -0.592 -0.124 -8.405 1.00 90.19 89 ARG A CA 1
ATOM 722 C C . ARG A 1 89 ? -1.224 -0.105 -7.017 1.00 90.19 89 ARG A C 1
ATOM 724 O O . ARG A 1 89 ? -2.449 -0.091 -6.915 1.00 90.19 89 ARG A O 1
ATOM 731 N N . MET A 1 90 ? -0.419 0.008 -5.966 1.00 87.44 90 MET A N 1
ATOM 732 C CA . MET A 1 90 ? -0.915 0.106 -4.591 1.00 87.44 90 MET A CA 1
ATOM 733 C C . MET A 1 90 ? -1.823 1.322 -4.394 1.00 87.44 90 MET A C 1
ATOM 735 O O . MET A 1 90 ? -2.894 1.221 -3.800 1.00 87.44 90 MET A O 1
ATOM 739 N N . SER A 1 91 ? -1.446 2.481 -4.943 1.00 85.75 91 SER A N 1
ATOM 740 C CA . SER A 1 91 ? -2.286 3.684 -4.889 1.00 85.75 91 SER A CA 1
ATOM 741 C C . SER A 1 91 ? -3.636 3.463 -5.571 1.00 85.75 91 SER A C 1
ATOM 743 O O . SER A 1 91 ? -4.662 3.940 -5.082 1.00 85.75 91 SER A O 1
ATOM 745 N N . HIS A 1 92 ? -3.652 2.733 -6.689 1.00 83.75 92 HIS A N 1
ATOM 746 C CA . HIS A 1 92 ? -4.882 2.363 -7.377 1.00 83.75 92 HIS A CA 1
ATOM 747 C C . HIS A 1 92 ? -5.730 1.391 -6.545 1.00 83.75 92 HIS A C 1
ATOM 749 O O . HIS A 1 92 ? -6.919 1.641 -6.364 1.00 83.75 92 HIS A O 1
ATOM 755 N N . GLN A 1 93 ? -5.128 0.345 -5.970 1.00 80.62 93 GLN A N 1
ATOM 756 C CA . GLN A 1 93 ? -5.815 -0.589 -5.071 1.00 80.62 93 GLN A CA 1
ATOM 757 C C . GLN A 1 93 ? -6.444 0.143 -3.881 1.00 80.62 93 GLN A C 1
ATOM 759 O O . GLN A 1 93 ? -7.642 0.013 -3.658 1.00 80.62 93 GLN A O 1
ATOM 764 N N . VAL A 1 94 ? -5.698 1.014 -3.193 1.00 79.62 94 VAL A N 1
ATOM 765 C CA . VAL A 1 94 ? -6.224 1.817 -2.074 1.00 79.62 94 VAL A CA 1
ATOM 766 C C . VAL A 1 94 ? -7.392 2.702 -2.515 1.00 79.62 94 VAL A C 1
ATOM 768 O O . VAL A 1 94 ? -8.384 2.809 -1.791 1.00 79.62 94 VAL A O 1
ATOM 771 N N . LYS A 1 95 ? -7.308 3.342 -3.690 1.00 79.12 95 LYS A N 1
ATOM 772 C CA . LYS A 1 95 ? -8.417 4.141 -4.240 1.00 79.12 95 LYS A CA 1
ATOM 773 C C . LYS A 1 95 ? -9.653 3.279 -4.498 1.00 79.12 95 LYS A C 1
ATOM 775 O O . LYS A 1 95 ? -10.743 3.671 -4.090 1.00 79.12 95 LYS A O 1
ATOM 780 N N . VAL A 1 96 ? -9.484 2.110 -5.117 1.00 75.75 96 VAL A N 1
ATOM 781 C CA . VAL A 1 96 ? -10.574 1.163 -5.395 1.00 7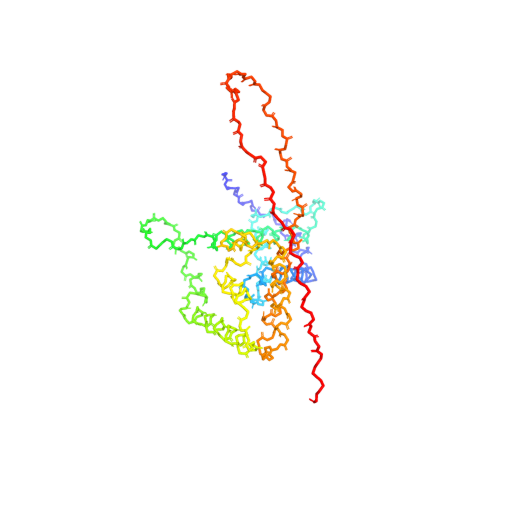5.75 96 VAL A CA 1
ATOM 782 C C . VAL A 1 96 ? -11.191 0.644 -4.095 1.00 75.75 96 VAL A C 1
ATOM 784 O O . VAL A 1 96 ? -12.411 0.692 -3.948 1.00 75.75 96 VAL A O 1
ATOM 787 N N . THR A 1 97 ? -10.383 0.221 -3.119 1.00 69.81 97 THR A N 1
ATOM 788 C CA . THR A 1 97 ? -10.864 -0.240 -1.808 1.00 69.81 97 THR A CA 1
ATOM 789 C C . THR A 1 97 ? -11.642 0.862 -1.087 1.00 69.81 97 THR A C 1
ATOM 791 O O . THR A 1 97 ? -12.735 0.612 -0.576 1.00 69.81 97 THR A O 1
ATOM 794 N N . LYS A 1 98 ? -11.137 2.104 -1.082 1.00 69.81 98 LYS A N 1
ATOM 795 C CA . LYS A 1 98 ? -11.846 3.249 -0.485 1.00 69.81 98 LYS A CA 1
ATOM 796 C C . LYS A 1 98 ? -13.171 3.545 -1.188 1.00 69.81 98 LYS A C 1
ATOM 798 O O . LYS A 1 98 ? -14.171 3.745 -0.508 1.00 69.81 98 LYS A O 1
ATOM 803 N N . ALA A 1 99 ? -13.195 3.535 -2.521 1.00 70.50 99 ALA A N 1
ATOM 804 C CA . ALA A 1 99 ? -14.418 3.752 -3.293 1.00 70.50 99 ALA A CA 1
ATOM 805 C C . ALA A 1 99 ? -15.471 2.662 -3.029 1.00 70.50 99 ALA A C 1
ATOM 807 O O . ALA A 1 99 ? -16.654 2.971 -2.913 1.00 70.50 99 ALA A O 1
ATOM 808 N N . ARG A 1 100 ? -15.044 1.401 -2.863 1.00 63.91 100 ARG A N 1
ATOM 809 C CA . ARG A 1 100 ? -15.928 0.277 -2.510 1.00 63.91 100 ARG A CA 1
ATOM 810 C C . ARG A 1 100 ? -16.519 0.401 -1.107 1.00 63.91 100 ARG A C 1
ATOM 812 O O . ARG A 1 100 ? -17.687 0.090 -0.932 1.00 63.91 100 ARG A O 1
ATOM 819 N N . ARG A 1 101 ? -15.754 0.884 -0.120 1.00 60.38 101 ARG A N 1
ATOM 820 C CA . ARG A 1 101 ? -16.268 1.122 1.245 1.00 60.38 101 ARG A CA 1
ATOM 821 C C . ARG A 1 101 ? -17.329 2.226 1.306 1.00 60.38 101 ARG A C 1
ATOM 823 O O . ARG A 1 101 ? -18.137 2.224 2.223 1.00 60.38 101 ARG A O 1
ATOM 830 N N . GLY A 1 102 ? -17.308 3.167 0.360 1.00 49.66 102 GLY A N 1
ATOM 831 C CA . GLY A 1 102 ? -18.217 4.315 0.328 1.00 49.66 102 GLY A CA 1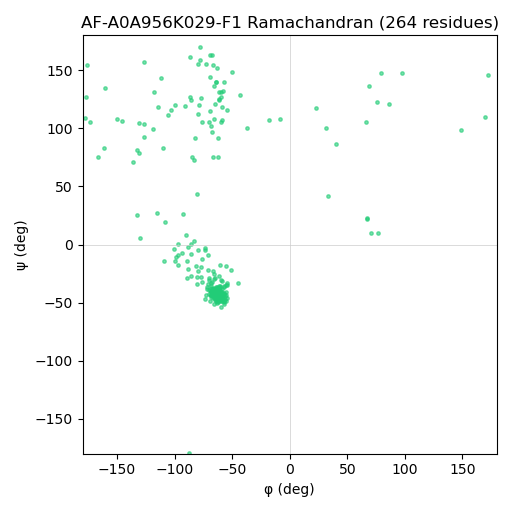
ATOM 832 C C . GLY A 1 102 ? -19.486 4.130 -0.507 1.00 49.66 102 GLY A C 1
ATOM 833 O O . GLY A 1 102 ? -20.333 5.019 -0.482 1.00 49.66 102 GLY A O 1
ATOM 834 N N . ARG A 1 103 ? -19.634 3.028 -1.255 1.00 44.97 103 ARG A N 1
ATOM 835 C CA . ARG A 1 103 ? -20.865 2.749 -2.008 1.00 44.97 103 ARG A CA 1
ATOM 836 C C . ARG A 1 103 ? -21.744 1.763 -1.238 1.00 44.97 103 ARG A C 1
ATOM 838 O O . ARG A 1 103 ? -21.291 0.639 -1.012 1.00 44.97 103 ARG A O 1
ATOM 845 N N . PRO A 1 104 ? -22.983 2.136 -0.861 1.00 43.56 104 PRO A N 1
ATOM 846 C CA . PRO A 1 104 ? -23.972 1.140 -0.484 1.00 43.56 104 PRO A CA 1
ATOM 847 C C . PRO A 1 104 ? -24.154 0.175 -1.660 1.00 43.56 104 PRO A C 1
ATOM 849 O O . PRO A 1 104 ? -24.092 0.575 -2.824 1.00 43.56 104 PRO A O 1
ATOM 852 N N . LEU A 1 105 ? -24.274 -1.109 -1.338 1.00 42.84 105 LEU A N 1
ATOM 853 C CA . LEU A 1 105 ? -24.501 -2.165 -2.311 1.00 42.84 105 LEU A CA 1
ATOM 854 C C . LEU A 1 105 ? -25.906 -1.949 -2.889 1.00 42.84 105 LEU A C 1
ATOM 856 O O . LEU A 1 105 ? -26.889 -2.304 -2.246 1.00 42.84 105 LEU A O 1
ATOM 860 N N . ASP A 1 106 ? -25.996 -1.299 -4.045 1.00 41.72 106 ASP A N 1
ATOM 861 C CA . ASP A 1 106 ? -27.253 -1.185 -4.777 1.00 41.72 106 ASP A CA 1
ATOM 862 C C . ASP A 1 106 ? -27.485 -2.539 -5.455 1.00 41.72 106 ASP A C 1
ATOM 864 O O . ASP A 1 106 ? -26.734 -2.931 -6.350 1.00 41.72 106 ASP A O 1
ATOM 868 N N . LEU A 1 107 ? -28.422 -3.318 -4.916 1.00 45.72 107 LEU A N 1
ATOM 869 C CA . LEU A 1 107 ? -28.705 -4.689 -5.351 1.00 45.72 107 LEU A CA 1
ATOM 870 C C . LEU A 1 107 ? -29.646 -4.748 -6.568 1.00 45.72 107 LEU A C 1
ATOM 872 O O . LEU A 1 107 ? -29.940 -5.845 -7.028 1.00 45.72 107 LEU A O 1
ATOM 876 N N . ASP A 1 108 ? -30.047 -3.598 -7.121 1.00 40.66 108 ASP A N 1
ATOM 877 C CA . ASP A 1 108 ? -31.144 -3.495 -8.094 1.00 40.66 108 ASP A CA 1
ATOM 878 C C . ASP A 1 108 ? -30.726 -3.021 -9.504 1.00 40.66 108 ASP A C 1
ATOM 880 O O . ASP A 1 108 ? -31.537 -2.452 -10.233 1.00 40.66 108 ASP A O 1
ATOM 884 N N . GLN A 1 109 ? -29.484 -3.250 -9.948 1.00 41.41 109 GLN A N 1
ATOM 885 C CA . GLN A 1 109 ? -29.119 -3.009 -11.356 1.00 41.41 109 GLN A CA 1
ATOM 886 C C . GLN A 1 109 ? -28.847 -4.302 -12.125 1.00 41.41 109 GLN A C 1
ATOM 888 O O . GLN A 1 109 ? -27.703 -4.687 -12.361 1.00 41.41 109 GLN A O 1
ATOM 893 N N . ASP A 1 110 ? -29.943 -4.905 -12.589 1.00 46.47 110 ASP A N 1
ATOM 894 C CA . ASP A 1 110 ? -29.979 -5.623 -13.861 1.00 46.47 110 ASP A CA 1
ATOM 895 C C . ASP A 1 110 ? -29.622 -4.632 -14.979 1.00 46.47 110 ASP A C 1
ATOM 897 O O . ASP A 1 110 ? -30.391 -3.735 -15.331 1.00 46.47 110 ASP A O 1
ATOM 901 N N . GLY A 1 111 ? -28.409 -4.751 -15.506 1.00 39.19 111 GLY A N 1
ATOM 902 C CA . GLY A 1 111 ? -27.880 -3.832 -16.504 1.00 39.19 111 GLY A CA 1
ATOM 903 C C . GLY A 1 111 ? -26.631 -4.393 -17.155 1.00 39.19 111 GLY A C 1
ATOM 904 O O . GLY A 1 111 ? -25.521 -3.973 -16.836 1.00 39.19 111 GLY A O 1
ATOM 905 N N . ASP A 1 112 ? -26.860 -5.363 -18.037 1.00 47.41 112 ASP A N 1
ATOM 906 C CA . ASP A 1 112 ? -25.978 -5.859 -19.093 1.00 47.41 112 ASP A CA 1
ATOM 907 C C . ASP A 1 112 ? -24.832 -4.891 -19.447 1.00 47.41 112 ASP A C 1
ATOM 909 O O . ASP A 1 112 ? -25.051 -3.833 -20.036 1.00 47.41 112 ASP A O 1
ATOM 913 N N . ASN A 1 113 ? -23.607 -5.239 -19.038 1.00 36.81 113 ASN A N 1
ATOM 914 C CA . ASN A 1 113 ? -22.369 -4.660 -19.559 1.00 36.81 113 ASN A CA 1
ATOM 915 C C . ASN A 1 113 ? -21.173 -5.571 -19.234 1.00 36.81 113 ASN A C 1
ATOM 917 O O . ASN A 1 113 ? -20.452 -5.369 -18.257 1.00 36.81 113 ASN A O 1
ATOM 921 N N . SER A 1 114 ? -20.970 -6.585 -20.083 1.00 37.78 114 SER A N 1
ATOM 922 C CA . SER A 1 114 ? -19.679 -7.039 -20.647 1.00 37.78 114 SER A CA 1
ATOM 923 C C . SER A 1 114 ? -18.403 -6.915 -19.777 1.00 37.78 114 SER A C 1
ATOM 925 O O . SER A 1 114 ? -17.327 -6.574 -20.272 1.00 37.78 114 SER A O 1
ATOM 927 N N . THR A 1 115 ? -18.479 -7.239 -18.487 1.00 40.53 115 THR A N 1
ATOM 928 C CA . THR A 1 115 ? -17.319 -7.291 -17.574 1.00 40.53 115 THR A CA 1
ATOM 929 C C . THR A 1 115 ? -17.321 -8.585 -16.757 1.00 40.53 115 THR A C 1
ATOM 931 O O . THR A 1 115 ? -16.791 -8.646 -15.653 1.00 40.53 115 THR A O 1
ATOM 934 N N . GLU A 1 116 ? -17.951 -9.638 -17.279 1.00 39.41 116 GLU A N 1
ATOM 935 C CA . GLU A 1 116 ? -18.241 -10.860 -16.519 1.00 39.41 116 GLU A CA 1
ATOM 936 C C . GLU A 1 116 ? -17.098 -11.886 -16.498 1.00 39.41 116 GLU A C 1
ATOM 938 O O . GLU A 1 116 ? -17.141 -12.833 -15.718 1.00 39.41 116 GLU A O 1
ATOM 943 N N . ILE A 1 117 ? -16.020 -11.697 -17.267 1.00 41.44 117 ILE A N 1
ATOM 944 C CA . ILE A 1 117 ? -15.007 -12.758 -17.425 1.00 41.44 117 ILE A CA 1
ATOM 945 C C . ILE A 1 117 ? -13.900 -12.715 -16.345 1.00 41.44 117 ILE A C 1
ATOM 947 O O . ILE A 1 117 ? -13.322 -13.748 -16.025 1.00 41.44 117 ILE A O 1
ATOM 951 N N . GLU A 1 118 ? -13.667 -11.585 -15.662 1.00 37.84 118 GLU A N 1
ATOM 952 C CA . GLU A 1 118 ? -12.715 -11.519 -14.524 1.00 37.84 118 GLU A CA 1
ATOM 953 C C . GLU A 1 118 ? -13.375 -11.561 -13.134 1.00 37.84 118 GLU A C 1
ATOM 955 O O . GLU A 1 118 ? -12.688 -11.582 -12.107 1.00 37.84 118 GLU A O 1
ATOM 960 N N . VAL A 1 119 ? -14.709 -11.577 -13.067 1.00 42.34 119 VAL A N 1
ATOM 961 C CA . VAL A 1 119 ? -15.441 -11.539 -11.790 1.00 42.34 119 VAL A CA 1
ATOM 962 C C . VAL A 1 119 ? -15.611 -12.940 -11.201 1.00 42.34 119 VAL A C 1
ATOM 964 O O . VAL A 1 119 ? -15.621 -13.073 -9.981 1.00 42.34 119 VAL A O 1
ATOM 967 N N . SER A 1 120 ? -15.627 -13.998 -12.019 1.00 37.22 120 SER A N 1
ATOM 968 C CA . SER A 1 120 ? -15.861 -15.362 -11.520 1.00 37.22 120 SER A CA 1
ATOM 969 C C . SER A 1 120 ? -14.653 -16.005 -10.819 1.00 37.22 120 SER A C 1
ATOM 971 O O . SER A 1 120 ? -14.850 -16.918 -10.025 1.00 37.22 120 SER A O 1
ATOM 973 N N . LEU A 1 121 ? -13.422 -15.518 -11.043 1.00 37.84 121 LEU A N 1
ATOM 974 C CA . LEU A 1 121 ? -12.212 -15.988 -10.336 1.00 37.84 121 LEU A CA 1
ATOM 975 C C . LEU A 1 121 ? -11.781 -15.068 -9.176 1.00 37.84 121 LEU A C 1
ATOM 977 O O . LEU A 1 121 ? -11.005 -15.480 -8.321 1.00 37.84 121 LEU A O 1
ATOM 981 N N . ARG A 1 122 ? -12.311 -13.837 -9.099 1.00 44.53 122 ARG A N 1
ATOM 982 C CA . ARG A 1 122 ? -12.163 -12.928 -7.939 1.00 44.53 122 ARG A CA 1
ATOM 983 C C . ARG A 1 122 ? -13.365 -12.965 -6.982 1.00 44.53 122 ARG A C 1
ATOM 985 O O . ARG A 1 122 ? -13.381 -12.232 -5.994 1.00 44.53 122 ARG A O 1
ATOM 992 N N . ALA A 1 123 ? -14.377 -13.782 -7.276 1.00 39.28 123 ALA A N 1
ATOM 993 C CA . ALA A 1 123 ? -15.563 -13.960 -6.440 1.00 39.28 123 ALA A CA 1
ATOM 994 C C . ALA A 1 123 ? -15.354 -14.901 -5.242 1.00 39.28 123 ALA A C 1
ATOM 996 O O . ALA A 1 123 ? -16.230 -14.938 -4.383 1.00 39.28 123 ALA A O 1
ATOM 997 N N . ASP A 1 124 ? -14.190 -15.542 -5.102 1.00 39.47 124 ASP A N 1
ATOM 998 C CA . ASP A 1 124 ? -13.741 -16.158 -3.840 1.00 39.47 124 ASP A CA 1
ATOM 999 C C . ASP A 1 124 ? -13.139 -15.102 -2.894 1.00 39.47 124 ASP A C 1
ATOM 1001 O O . ASP A 1 124 ? -12.102 -15.267 -2.254 1.00 39.47 124 ASP A O 1
ATOM 1005 N N . ASP A 1 125 ? -13.810 -13.955 -2.803 1.00 46.75 125 ASP A N 1
ATOM 1006 C CA . ASP A 1 125 ? -13.533 -12.982 -1.765 1.00 46.75 125 ASP A CA 1
ATOM 1007 C C . ASP A 1 125 ? -14.025 -13.612 -0.458 1.00 46.75 125 ASP A C 1
ATOM 1009 O O . ASP A 1 125 ? -15.225 -13.709 -0.218 1.00 46.75 125 ASP A O 1
ATOM 1013 N N . GLU A 1 126 ? -13.110 -14.077 0.387 1.00 44.16 126 GLU A N 1
ATOM 1014 C CA . GLU A 1 126 ? -13.414 -14.826 1.614 1.00 44.16 126 GLU A CA 1
ATOM 1015 C C . GLU A 1 126 ? -14.368 -14.057 2.556 1.00 44.16 126 GLU A C 1
ATOM 1017 O O . GLU A 1 126 ? -15.076 -14.662 3.350 1.00 44.16 126 GLU A O 1
ATOM 1022 N N . ARG A 1 127 ? -14.500 -12.729 2.385 1.00 43.81 127 ARG A N 1
ATOM 1023 C CA . ARG A 1 127 ? -15.483 -11.841 3.049 1.00 43.81 127 ARG A CA 1
ATOM 1024 C C . ARG A 1 127 ? -16.923 -11.919 2.509 1.00 43.81 127 ARG A C 1
ATOM 1026 O O . ARG A 1 127 ? -17.832 -11.355 3.118 1.00 43.81 127 ARG A O 1
ATOM 1033 N N . LYS A 1 128 ? -17.152 -12.561 1.360 1.00 41.97 128 LYS A N 1
ATOM 1034 C CA . LYS A 1 128 ? -18.487 -12.843 0.803 1.00 41.97 128 LYS A CA 1
ATOM 1035 C C . LYS A 1 128 ? -19.058 -14.167 1.292 1.00 41.97 128 LYS A C 1
ATOM 1037 O O . LYS A 1 128 ? -20.265 -14.367 1.165 1.00 41.97 128 LYS A O 1
ATOM 1042 N N . ARG A 1 129 ? -18.251 -15.047 1.899 1.00 45.22 129 ARG A N 1
ATOM 1043 C CA . ARG A 1 129 ? -18.834 -16.150 2.658 1.00 45.22 129 ARG A CA 1
ATOM 1044 C C . ARG A 1 129 ? -19.581 -15.533 3.832 1.00 45.22 129 ARG A C 1
ATOM 1046 O O . ARG A 1 129 ? -18.995 -14.831 4.653 1.00 45.22 129 ARG A O 1
ATOM 1053 N N . VAL A 1 130 ? -20.879 -15.804 3.902 1.00 46.78 130 VAL A N 1
ATOM 1054 C CA . VAL A 1 130 ? -21.744 -15.486 5.046 1.00 46.78 130 VAL A CA 1
ATOM 1055 C C . VAL A 1 130 ? -21.048 -15.859 6.364 1.00 46.78 130 VAL A C 1
ATOM 1057 O O . VAL A 1 130 ? -21.133 -15.113 7.329 1.00 46.78 130 VAL A O 1
ATOM 1060 N N . THR A 1 131 ? -20.238 -16.923 6.363 1.00 44.19 131 THR A N 1
ATOM 1061 C CA . THR A 1 131 ? -19.404 -17.366 7.488 1.00 44.19 131 THR A CA 1
ATOM 1062 C C . THR A 1 131 ? -18.365 -16.345 7.962 1.00 44.19 131 THR A C 1
ATOM 1064 O O . THR A 1 131 ? -18.142 -16.249 9.158 1.00 44.19 131 THR A O 1
ATOM 1067 N N . SER A 1 132 ? -17.745 -15.558 7.080 1.00 45.03 132 SER A N 1
ATOM 1068 C CA . SER A 1 132 ? -16.717 -14.580 7.470 1.00 45.03 132 SER A CA 1
ATOM 1069 C C . SER A 1 132 ? -17.323 -13.293 8.017 1.00 45.03 132 SER A C 1
ATOM 1071 O O . SER A 1 132 ? -16.783 -12.725 8.955 1.00 45.03 132 SER A O 1
ATOM 1073 N N . ARG A 1 133 ? -18.482 -12.863 7.499 1.00 51.22 133 ARG A N 1
ATOM 1074 C CA . ARG A 1 133 ? -19.254 -11.763 8.107 1.00 51.22 133 ARG A CA 1
ATOM 1075 C C . ARG A 1 133 ? -19.844 -12.165 9.454 1.00 51.22 133 ARG A C 1
ATOM 1077 O O . ARG A 1 133 ? -19.870 -11.349 10.366 1.00 51.22 133 ARG A O 1
ATOM 1084 N N . LEU A 1 134 ? -20.297 -13.414 9.578 1.00 51.97 134 LEU A N 1
ATOM 1085 C CA . LEU A 1 134 ? -20.715 -13.979 10.860 1.00 51.97 134 LEU A CA 1
ATOM 1086 C C . LEU A 1 134 ? -19.535 -14.030 11.833 1.00 51.97 134 LEU A C 1
ATOM 1088 O O . LEU A 1 134 ? -19.690 -13.594 12.962 1.00 51.97 134 LEU A O 1
ATOM 1092 N N . HIS A 1 135 ? -18.346 -14.433 11.380 1.00 52.84 135 HIS A N 1
ATOM 1093 C CA . HIS A 1 135 ? -17.145 -14.432 12.212 1.00 52.84 135 HIS A CA 1
ATOM 1094 C C . HIS A 1 135 ? -16.706 -13.016 12.626 1.00 52.84 135 HIS A C 1
ATOM 1096 O O . HIS A 1 135 ? -16.379 -12.783 13.784 1.00 52.84 135 HIS A O 1
ATOM 1102 N N . GLU A 1 136 ? -16.749 -12.037 11.717 1.00 59.78 136 GLU A N 1
ATOM 1103 C CA . GLU A 1 136 ? -16.487 -10.626 12.035 1.00 59.78 136 GLU A CA 1
ATOM 1104 C C . GLU A 1 136 ? -17.509 -10.076 13.047 1.00 59.78 136 GLU A C 1
ATOM 1106 O O . GLU A 1 136 ? -17.125 -9.386 13.991 1.00 59.78 136 GLU A O 1
ATOM 1111 N N . ALA A 1 137 ? -18.791 -10.427 12.904 1.00 62.56 137 ALA A N 1
ATOM 1112 C CA . ALA A 1 137 ? -19.842 -10.056 13.849 1.00 62.56 137 ALA A CA 1
ATOM 1113 C C . ALA A 1 137 ? -19.684 -10.755 15.212 1.00 62.56 137 ALA A C 1
ATOM 1115 O O . ALA A 1 137 ? -19.861 -10.114 16.244 1.00 62.56 137 ALA A O 1
ATOM 1116 N N . GLU A 1 138 ? -19.301 -12.033 15.236 1.00 67.19 138 GLU A N 1
ATOM 1117 C CA . GLU A 1 138 ? -18.998 -12.796 16.453 1.00 67.19 138 GLU A CA 1
ATOM 1118 C C . GLU A 1 138 ? -17.804 -12.197 17.197 1.00 67.19 138 GLU A C 1
ATOM 1120 O O . GLU A 1 138 ? -17.869 -11.998 18.408 1.00 67.19 138 GLU A O 1
ATOM 1125 N N . VAL A 1 139 ? -16.734 -11.840 16.480 1.00 65.62 139 VAL A N 1
ATOM 1126 C CA . VAL A 1 139 ? -15.554 -11.180 17.054 1.00 65.62 139 VAL A CA 1
ATOM 1127 C C . VAL A 1 139 ? -15.903 -9.778 17.558 1.00 65.62 139 VAL A C 1
ATOM 1129 O O . VAL A 1 139 ? -15.477 -9.395 18.649 1.00 65.62 139 VAL A O 1
ATOM 1132 N N . ALA A 1 140 ? -16.704 -9.012 16.812 1.00 68.19 140 ALA A N 1
ATOM 1133 C CA . ALA A 1 140 ? -17.189 -7.700 17.236 1.00 68.19 140 ALA A CA 1
ATOM 1134 C C . ALA A 1 140 ? -18.062 -7.788 18.496 1.00 68.19 140 ALA A C 1
ATOM 1136 O O . ALA A 1 140 ? -17.904 -6.969 19.403 1.00 68.19 140 ALA A O 1
ATOM 1137 N N . GLN A 1 141 ? -18.931 -8.796 18.577 1.00 71.75 141 GLN A N 1
ATOM 1138 C CA . GLN A 1 141 ? -19.781 -9.053 19.734 1.00 71.75 141 GLN A CA 1
ATOM 1139 C C . GLN A 1 141 ? -18.951 -9.510 20.943 1.00 71.75 141 GLN A C 1
ATOM 1141 O O . GLN A 1 141 ? -19.107 -8.951 22.022 1.00 71.75 141 GLN A O 1
ATOM 1146 N N . LEU A 1 142 ? -17.978 -10.408 20.752 1.00 69.56 142 LEU A N 1
ATOM 1147 C CA . LEU A 1 142 ? -17.000 -10.801 21.778 1.00 69.56 142 LEU A CA 1
ATOM 1148 C C . LEU A 1 142 ? -16.225 -9.600 22.330 1.00 69.56 142 LEU A C 1
ATOM 1150 O O . LEU A 1 142 ? -16.051 -9.470 23.540 1.00 69.56 142 LEU A O 1
ATOM 1154 N N . LEU A 1 143 ? -15.776 -8.697 21.456 1.00 68.50 143 LEU A N 1
ATOM 1155 C CA . LEU A 1 143 ? -15.121 -7.448 21.848 1.00 68.50 143 LEU A CA 1
ATOM 1156 C C . LEU A 1 143 ? -16.060 -6.544 22.653 1.00 68.50 143 LEU A C 1
ATOM 1158 O O . LEU A 1 143 ? -15.651 -5.995 23.677 1.00 68.50 143 LEU A O 1
ATOM 1162 N N . ARG A 1 144 ? -17.307 -6.396 22.199 1.00 74.62 144 ARG A N 1
ATOM 1163 C CA . ARG A 1 144 ? -18.337 -5.587 22.856 1.00 74.62 144 ARG A CA 1
ATOM 1164 C C . ARG A 1 144 ? -18.634 -6.110 24.259 1.00 74.62 144 ARG A C 1
ATOM 1166 O O . ARG A 1 144 ? -18.584 -5.339 25.216 1.00 74.62 144 ARG A O 1
ATOM 1173 N N . ASP A 1 145 ? -18.850 -7.414 24.380 1.00 74.44 145 ASP A N 1
ATOM 1174 C CA . ASP A 1 145 ? -19.152 -8.093 25.638 1.00 74.44 145 ASP A CA 1
ATOM 1175 C C . ASP A 1 145 ? -17.952 -8.065 26.583 1.00 74.44 145 ASP A C 1
ATOM 1177 O O . ASP A 1 145 ? -18.112 -7.810 27.773 1.00 74.44 145 ASP A O 1
ATOM 1181 N N . ALA A 1 146 ? -16.731 -8.219 26.065 1.00 69.12 146 ALA A N 1
ATOM 1182 C CA . ALA A 1 146 ? -15.516 -8.098 26.863 1.00 69.12 146 ALA A CA 1
ATOM 1183 C C . ALA A 1 146 ? -15.314 -6.669 27.400 1.00 69.12 146 ALA A C 1
ATOM 1185 O O . ALA A 1 146 ? -14.936 -6.495 28.561 1.00 69.12 146 ALA A O 1
ATOM 1186 N N . ILE A 1 147 ? -15.574 -5.637 26.588 1.00 67.69 147 ILE A N 1
ATOM 1187 C CA . ILE A 1 147 ? -15.483 -4.232 27.018 1.00 67.69 147 ILE A CA 1
ATOM 1188 C C . ILE A 1 147 ? -16.581 -3.906 28.039 1.00 67.69 147 ILE A C 1
ATOM 1190 O O . ILE A 1 147 ? -16.292 -3.230 29.029 1.00 67.69 147 ILE A O 1
ATOM 1194 N N . ALA A 1 148 ? -17.803 -4.402 27.827 1.00 71.75 148 ALA A N 1
ATOM 1195 C CA . ALA A 1 148 ? -18.922 -4.233 28.748 1.00 71.75 148 ALA A CA 1
ATOM 1196 C C . ALA A 1 148 ? -18.684 -4.968 30.080 1.00 71.75 148 ALA A C 1
ATOM 1198 O O . ALA A 1 148 ? -18.876 -4.388 31.143 1.00 71.75 148 ALA A O 1
ATOM 1199 N N . ALA A 1 149 ? -18.185 -6.206 30.047 1.00 69.81 149 ALA A N 1
ATOM 1200 C CA . ALA A 1 149 ? -17.880 -6.997 31.241 1.00 69.81 149 ALA A CA 1
ATOM 1201 C C . ALA A 1 149 ? -16.692 -6.438 32.042 1.00 69.81 149 ALA A C 1
ATOM 1203 O O . ALA A 1 149 ? -16.673 -6.515 33.272 1.00 69.81 149 ALA A O 1
ATOM 1204 N N . ALA A 1 150 ? -15.707 -5.837 31.366 1.00 66.25 150 ALA A N 1
ATOM 1205 C CA . ALA A 1 150 ? -14.575 -5.172 32.013 1.00 66.25 150 ALA A CA 1
ATOM 1206 C C . ALA A 1 150 ? -14.963 -3.859 32.724 1.00 66.25 150 ALA A C 1
ATOM 1208 O O . ALA A 1 150 ? -14.138 -3.279 33.445 1.00 66.25 150 ALA A O 1
ATOM 1209 N N . ASP A 1 151 ? -16.195 -3.377 32.531 1.00 64.31 151 ASP A N 1
ATOM 1210 C CA . ASP A 1 151 ? -16.669 -2.100 33.037 1.00 64.31 151 ASP A CA 1
ATOM 1211 C C . ASP A 1 151 ? -17.966 -2.229 33.847 1.00 64.31 151 ASP A C 1
ATOM 1213 O O . ASP A 1 151 ? -19.064 -2.316 33.310 1.00 64.31 151 ASP A O 1
ATOM 1217 N N . ARG A 1 152 ? -17.855 -2.149 35.180 1.00 59.28 152 ARG A N 1
ATOM 1218 C CA . ARG A 1 152 ? -19.017 -2.186 36.092 1.00 59.28 152 ARG A CA 1
ATOM 1219 C C . ARG A 1 152 ? -20.020 -1.042 35.863 1.00 59.28 152 ARG A C 1
ATOM 1221 O O . ARG A 1 152 ? -21.146 -1.136 36.337 1.00 59.28 152 ARG A O 1
ATOM 1228 N N . LYS A 1 153 ? -19.621 0.032 35.173 1.00 64.69 153 LYS A N 1
ATOM 1229 C CA . LYS A 1 153 ? -20.491 1.130 34.727 1.00 64.69 153 LYS A CA 1
ATOM 1230 C C . LYS A 1 153 ? -20.229 1.387 33.247 1.00 64.69 153 LYS A C 1
ATOM 1232 O O . LYS A 1 153 ? -19.505 2.328 32.944 1.00 64.69 153 LYS A O 1
ATOM 1237 N N . ALA A 1 154 ? -20.788 0.546 32.372 1.00 64.44 154 ALA A N 1
ATOM 1238 C CA . ALA A 1 154 ? -20.672 0.643 30.915 1.00 64.44 154 ALA A CA 1
ATOM 1239 C C . ALA A 1 154 ? -20.677 2.108 30.430 1.00 64.44 154 ALA A C 1
ATOM 1241 O O . ALA A 1 154 ? -21.727 2.739 30.371 1.00 64.44 154 ALA A O 1
ATOM 1242 N N . ASP A 1 155 ? -19.495 2.662 30.140 1.00 81.69 155 ASP A N 1
ATOM 1243 C CA . ASP A 1 155 ? -19.336 4.042 29.659 1.00 81.69 155 ASP A CA 1
ATOM 1244 C C . ASP A 1 155 ? -19.988 4.149 28.277 1.00 81.69 155 ASP A C 1
ATOM 1246 O O . ASP A 1 155 ? -19.450 3.603 27.302 1.00 81.69 155 ASP A O 1
ATOM 1250 N N . PRO A 1 156 ? -21.148 4.824 28.181 1.00 82.50 156 PRO A N 1
ATOM 1251 C CA . PRO A 1 156 ? -21.965 4.799 26.979 1.00 82.50 156 PRO A CA 1
ATOM 1252 C C . PRO A 1 156 ? -21.247 5.468 25.809 1.00 82.50 156 PRO A C 1
ATOM 1254 O O . PRO A 1 156 ? -21.410 5.034 24.674 1.00 82.50 156 PRO A O 1
ATOM 1257 N N . ASP A 1 157 ? -20.382 6.456 26.067 1.00 86.81 157 ASP A N 1
ATOM 1258 C CA . ASP A 1 157 ? -19.595 7.086 25.010 1.00 86.81 157 ASP A CA 1
ATOM 1259 C C . ASP A 1 157 ? -18.553 6.105 24.442 1.00 86.81 157 ASP A C 1
ATOM 1261 O O . ASP A 1 157 ? -18.324 6.064 23.237 1.00 86.81 157 ASP A O 1
ATOM 1265 N N . VAL A 1 158 ? -17.904 5.289 25.280 1.00 84.75 158 VAL A N 1
ATOM 1266 C CA . VAL A 1 158 ? -16.911 4.308 24.798 1.00 84.75 158 VAL A CA 1
ATOM 1267 C C . VAL A 1 158 ? -17.579 3.225 23.956 1.00 84.75 158 VAL A C 1
ATOM 1269 O O . VAL A 1 158 ? -17.043 2.868 22.905 1.00 84.75 158 VAL A O 1
ATOM 1272 N N . MET A 1 159 ? -18.744 2.743 24.391 1.00 84.25 159 MET A N 1
ATOM 1273 C CA . MET A 1 159 ? -19.528 1.767 23.631 1.00 84.25 159 MET A CA 1
ATOM 1274 C C . MET A 1 159 ? -20.029 2.364 22.316 1.00 84.25 159 MET A C 1
ATOM 1276 O O . MET A 1 159 ? -19.892 1.733 21.275 1.00 84.25 159 MET A O 1
ATOM 1280 N N . LEU A 1 160 ? -20.496 3.614 22.334 1.00 85.94 160 LEU A N 1
ATOM 1281 C CA . LEU A 1 160 ? -20.943 4.312 21.132 1.00 85.94 160 LEU A CA 1
ATOM 1282 C C . LEU A 1 160 ? -19.812 4.491 20.111 1.00 85.94 160 LEU A C 1
ATOM 1284 O O . LEU A 1 160 ? -20.012 4.246 18.925 1.00 85.94 160 LEU A O 1
ATOM 1288 N N . LEU A 1 161 ? -18.608 4.875 20.551 1.00 84.69 161 LEU A N 1
ATOM 1289 C CA . LEU A 1 161 ? -17.453 4.978 19.652 1.00 84.69 161 LEU A CA 1
ATOM 1290 C C . LEU A 1 161 ? -17.067 3.616 19.064 1.00 84.69 161 LEU A C 1
ATOM 1292 O O . LEU A 1 161 ? -16.669 3.541 17.901 1.00 84.69 161 LEU A O 1
ATOM 1296 N N . PHE A 1 162 ? -17.157 2.554 19.864 1.00 82.31 162 PHE A N 1
ATOM 1297 C CA . PHE A 1 162 ? -16.877 1.196 19.415 1.00 82.31 162 PHE A CA 1
ATOM 1298 C C . PHE A 1 162 ? -17.897 0.732 18.366 1.00 82.31 162 PHE A C 1
ATOM 1300 O O . PHE A 1 162 ? -17.500 0.330 17.272 1.00 82.31 162 PHE A O 1
ATOM 1307 N N . ASP A 1 163 ? -19.191 0.870 18.654 1.00 80.81 163 ASP A N 1
ATOM 1308 C CA . ASP A 1 163 ? -20.279 0.499 17.746 1.00 80.81 163 ASP A CA 1
ATOM 1309 C C . ASP A 1 163 ? -20.196 1.313 16.437 1.00 80.81 163 ASP A C 1
ATOM 1311 O O . ASP A 1 163 ? -20.266 0.752 15.342 1.00 80.81 163 ASP A O 1
ATOM 1315 N N . ALA A 1 164 ? -19.917 2.620 16.523 1.00 78.06 164 ALA A N 1
ATOM 1316 C CA . ALA A 1 164 ? -19.704 3.472 15.353 1.00 78.06 164 ALA A CA 1
ATOM 1317 C C . ALA A 1 164 ? -18.502 3.017 14.506 1.00 78.06 164 ALA A C 1
ATOM 1319 O O . ALA A 1 164 ? -18.551 3.071 13.277 1.00 78.06 164 ALA A O 1
ATOM 1320 N N . LYS A 1 165 ? -17.415 2.539 15.127 1.00 78.00 165 LYS A N 1
ATOM 1321 C CA . LYS A 1 165 ? -16.256 1.987 14.404 1.00 78.00 165 LYS A CA 1
ATOM 1322 C C . LYS A 1 165 ? -16.589 0.690 13.669 1.00 78.00 165 LYS A C 1
ATOM 1324 O O . LYS A 1 165 ? -16.121 0.538 12.543 1.00 78.00 165 LYS A O 1
ATOM 1329 N N . GLN A 1 166 ? -17.397 -0.191 14.259 1.00 75.00 166 GLN A N 1
ATOM 1330 C CA . GLN A 1 166 ? -17.809 -1.455 13.631 1.00 75.00 166 GLN A CA 1
ATOM 1331 C C . GLN A 1 166 ? -18.570 -1.229 12.320 1.00 75.00 166 GLN A C 1
ATOM 1333 O O . GLN A 1 166 ? -18.366 -1.948 11.347 1.00 75.00 166 GLN A O 1
ATOM 1338 N N . VAL A 1 167 ? -19.382 -0.171 12.254 1.00 75.69 167 VAL A N 1
ATOM 1339 C CA . VAL A 1 167 ? -20.121 0.208 11.036 1.00 75.69 167 VAL A CA 1
ATOM 1340 C C . VAL A 1 167 ? -19.354 1.178 10.125 1.00 75.69 167 VAL A C 1
ATOM 1342 O O . VAL A 1 167 ? -19.911 1.703 9.165 1.00 75.69 167 VAL A O 1
ATOM 1345 N N . GLY A 1 168 ? -18.074 1.448 10.409 1.00 73.50 168 GLY A N 1
ATOM 1346 C CA . GLY A 1 168 ? -17.230 2.335 9.599 1.00 73.50 168 GLY A CA 1
ATOM 1347 C C . GLY A 1 168 ? -17.486 3.839 9.780 1.00 73.50 168 GLY A C 1
ATOM 1348 O O . GLY A 1 168 ? -16.924 4.641 9.037 1.00 73.50 168 GLY A O 1
ATOM 1349 N N . LEU A 1 169 ? -18.277 4.240 10.779 1.00 79.88 169 LEU A N 1
ATOM 1350 C CA . LEU A 1 169 ? -18.671 5.627 11.079 1.00 79.88 169 LEU A CA 1
ATOM 1351 C C . LEU A 1 169 ? -17.998 6.197 12.342 1.00 79.88 169 LEU A C 1
ATOM 1353 O O . LEU A 1 169 ? -18.465 7.168 12.924 1.00 79.88 169 LEU A O 1
ATOM 1357 N N . GLY A 1 170 ? -16.888 5.612 12.793 1.00 79.38 170 GLY A N 1
ATOM 1358 C CA . GLY A 1 170 ? -16.220 6.004 14.040 1.00 79.38 170 GLY A CA 1
ATOM 1359 C C . GLY A 1 170 ? -15.105 7.041 13.882 1.00 79.38 170 GLY A C 1
ATOM 1360 O O . GLY A 1 170 ? -14.130 6.998 14.632 1.00 79.38 170 GLY A O 1
ATOM 1361 N N . GLY A 1 171 ? -15.137 7.892 12.855 1.00 80.06 171 GLY A N 1
ATOM 1362 C CA . GLY A 1 171 ? -14.153 8.966 12.680 1.00 80.06 171 GLY A CA 1
ATOM 1363 C C . GLY A 1 171 ? -14.545 10.250 13.432 1.00 80.06 171 GLY A C 1
ATOM 1364 O O . GLY A 1 171 ? -15.704 10.420 13.802 1.00 80.06 171 GLY A O 1
ATOM 1365 N N . PRO A 1 172 ? -13.606 11.182 13.693 1.00 81.69 172 PRO A N 1
ATOM 1366 C CA . PRO A 1 172 ? -13.899 12.394 14.459 1.00 81.69 172 PRO A CA 1
ATOM 1367 C C . PRO A 1 172 ? -15.002 13.260 13.840 1.00 81.69 172 PRO A C 1
ATOM 1369 O O . PRO A 1 172 ? -15.815 13.799 14.578 1.00 81.69 172 PRO A O 1
ATOM 1372 N N . ARG A 1 173 ? -15.041 13.381 12.504 1.00 79.12 173 ARG A N 1
ATOM 1373 C CA . ARG A 1 173 ? -16.057 14.176 11.792 1.00 79.12 173 ARG A CA 1
ATOM 1374 C C . ARG A 1 173 ? -17.424 13.511 11.838 1.00 79.12 173 ARG A C 1
ATOM 1376 O O . ARG A 1 173 ? -18.436 14.185 11.973 1.00 79.12 173 ARG A O 1
ATOM 1383 N N . GLU A 1 174 ? -17.451 12.191 11.726 1.00 83.50 174 GLU A N 1
ATOM 1384 C CA . GLU A 1 174 ? -18.673 11.403 11.783 1.00 83.50 174 GLU A CA 1
ATOM 1385 C C . GLU A 1 174 ? -19.282 11.464 13.186 1.00 83.50 174 GLU A C 1
ATOM 1387 O O . GLU A 1 174 ? -20.476 11.713 13.310 1.00 83.50 174 GLU A O 1
ATOM 1392 N N . MET A 1 175 ? -18.460 11.351 14.235 1.00 88.12 175 MET A N 1
ATOM 1393 C CA . MET A 1 175 ? -18.910 11.483 15.627 1.00 88.12 175 MET A CA 1
ATOM 1394 C C . MET A 1 175 ? -19.348 12.914 15.972 1.00 88.12 175 MET A C 1
ATOM 1396 O O . MET A 1 175 ? -20.306 13.100 16.721 1.00 88.12 175 MET A O 1
ATOM 1400 N N . GLU A 1 176 ? -18.678 13.925 15.418 1.00 87.88 176 GLU A N 1
ATOM 1401 C CA . GLU A 1 176 ? -19.086 15.332 15.520 1.00 87.88 176 GLU A CA 1
ATOM 1402 C C . GLU A 1 176 ? -20.459 15.546 14.868 1.00 87.88 176 GLU A C 1
ATOM 1404 O O . GLU A 1 176 ? -21.375 16.049 15.513 1.00 87.88 176 GLU A O 1
ATOM 1409 N N . ARG A 1 177 ? -20.645 15.059 13.636 1.00 85.50 177 ARG A N 1
ATOM 1410 C CA . ARG A 1 177 ? -21.891 15.208 12.871 1.00 85.50 177 ARG A CA 1
ATOM 1411 C C . ARG A 1 177 ? -23.070 14.417 13.446 1.00 85.50 177 ARG A C 1
ATOM 1413 O O . ARG A 1 177 ? -24.184 14.920 13.447 1.00 85.50 177 ARG A O 1
ATOM 1420 N N . LEU A 1 178 ? -22.852 13.169 13.863 1.00 84.31 178 LEU A N 1
ATOM 1421 C CA . LEU A 1 178 ? -23.931 12.254 14.265 1.00 84.31 178 LEU A CA 1
ATOM 1422 C C . LEU A 1 178 ? -24.281 12.357 15.750 1.00 84.31 178 LEU A C 1
ATOM 1424 O O . LEU A 1 178 ? -25.416 12.085 16.131 1.00 84.31 178 LEU A O 1
ATOM 1428 N N . HIS A 1 179 ? -23.313 12.727 16.590 1.00 86.31 179 HIS A N 1
ATOM 1429 C CA . HIS A 1 179 ? -23.461 12.676 18.045 1.00 86.31 179 HIS A CA 1
ATOM 1430 C C . HIS A 1 179 ? -23.064 13.981 18.746 1.00 86.31 179 HIS A C 1
ATOM 1432 O O . HIS A 1 179 ? -23.030 14.019 19.976 1.00 86.31 179 HIS A O 1
ATOM 1438 N N . GLY A 1 180 ? -22.742 15.042 17.996 1.00 88.69 180 GLY A N 1
ATOM 1439 C CA . GLY A 1 180 ? -22.376 16.347 18.553 1.00 88.69 180 GLY A CA 1
ATOM 1440 C C . GLY A 1 180 ? -21.053 16.331 19.320 1.00 88.69 180 GLY A C 1
ATOM 1441 O O . GLY A 1 180 ? -20.838 17.136 20.225 1.00 88.69 180 GLY A O 1
ATOM 1442 N N . TRP A 1 181 ? -20.165 15.372 19.040 1.00 92.31 181 TRP A N 1
ATOM 1443 C CA . TRP A 1 181 ? -18.908 15.269 19.773 1.00 92.31 181 TRP A CA 1
ATOM 1444 C C . TRP A 1 181 ? -17.901 16.314 19.318 1.00 92.31 181 TRP A C 1
ATOM 1446 O O . TRP A 1 181 ? -17.491 16.345 18.163 1.00 92.31 181 TRP A O 1
ATOM 1456 N N . THR A 1 182 ? -17.378 17.079 20.270 1.00 91.25 182 THR A N 1
ATOM 1457 C CA . THR A 1 182 ? -16.182 17.882 20.019 1.00 91.25 182 THR A CA 1
ATOM 1458 C C . THR A 1 182 ? -14.969 16.976 19.789 1.00 91.25 182 THR A C 1
ATOM 1460 O O . THR A 1 182 ? -14.876 15.860 20.319 1.00 91.25 182 THR A O 1
ATOM 1463 N N . LEU A 1 183 ? -13.963 17.476 19.062 1.00 86.31 183 LEU A N 1
ATOM 1464 C CA . LEU A 1 183 ? -12.692 16.763 18.875 1.00 86.31 183 LEU A CA 1
ATOM 1465 C C . LEU A 1 183 ? -12.046 16.378 20.218 1.00 86.31 183 LEU A C 1
ATOM 1467 O O . LEU A 1 183 ? -11.430 15.316 20.341 1.00 86.31 183 LEU A O 1
ATOM 1471 N N . GLN A 1 184 ? -12.203 17.228 21.235 1.00 88.00 184 GLN A N 1
ATOM 1472 C CA . GLN A 1 184 ? -11.696 16.971 22.576 1.00 88.00 184 GLN A CA 1
ATOM 1473 C C . GLN A 1 184 ? -12.442 15.814 23.252 1.00 88.00 184 GLN A C 1
ATOM 1475 O O . GLN A 1 184 ? -11.794 14.930 23.820 1.00 88.00 184 GLN A O 1
ATOM 1480 N N . LYS A 1 185 ? -13.779 15.759 23.133 1.00 90.56 185 LYS A N 1
ATOM 1481 C CA . LYS A 1 185 ? -14.574 14.619 23.611 1.00 90.56 185 LYS A CA 1
ATOM 1482 C C . LYS A 1 185 ? -14.127 13.330 22.923 1.00 90.56 185 LYS A C 1
ATOM 1484 O O . LYS A 1 185 ? -13.780 12.377 23.617 1.00 90.56 185 LYS A O 1
ATOM 1489 N N . TYR A 1 186 ? -13.995 13.328 21.595 1.00 89.75 186 TYR A N 1
ATOM 1490 C CA . TYR A 1 186 ? -13.507 12.169 20.837 1.00 89.75 186 TYR A CA 1
ATOM 1491 C C . TYR A 1 186 ? -12.131 11.681 21.326 1.00 89.75 186 TYR A C 1
ATOM 1493 O O . TYR A 1 186 ? -11.948 10.495 21.611 1.00 89.75 186 TYR A O 1
ATOM 1501 N N . LYS A 1 187 ? -11.156 12.588 21.495 1.00 89.06 187 LYS A N 1
ATOM 1502 C CA . LYS A 1 187 ? -9.815 12.248 22.012 1.00 89.06 187 LYS A CA 1
ATOM 1503 C C . LYS A 1 187 ? -9.878 11.661 23.423 1.00 89.06 187 LYS A C 1
ATOM 1505 O O . LYS A 1 187 ? -9.157 10.707 23.723 1.00 89.06 187 LYS A O 1
ATOM 1510 N N . ASN A 1 188 ? -10.725 12.214 24.288 1.00 88.94 188 ASN A N 1
ATOM 1511 C CA . ASN A 1 188 ? -10.904 11.724 25.651 1.00 88.94 188 ASN A CA 1
ATOM 1512 C C . ASN A 1 188 ? -11.518 10.321 25.662 1.00 88.94 188 ASN A C 1
ATOM 1514 O O . ASN A 1 188 ? -10.985 9.443 26.339 1.00 88.94 188 ASN A O 1
ATOM 1518 N N . VAL A 1 189 ? -12.558 10.078 24.862 1.00 87.38 189 VAL A N 1
ATOM 1519 C CA . VAL A 1 189 ? -13.178 8.752 24.717 1.00 87.38 189 VAL A CA 1
ATOM 1520 C C . VAL A 1 189 ? -12.170 7.739 24.162 1.00 87.38 189 VAL A C 1
ATOM 1522 O O . VAL A 1 189 ? -12.010 6.666 24.737 1.00 87.38 189 VAL A O 1
ATOM 1525 N N . ALA A 1 190 ? -11.392 8.096 23.135 1.00 85.00 190 ALA A N 1
ATOM 1526 C CA . 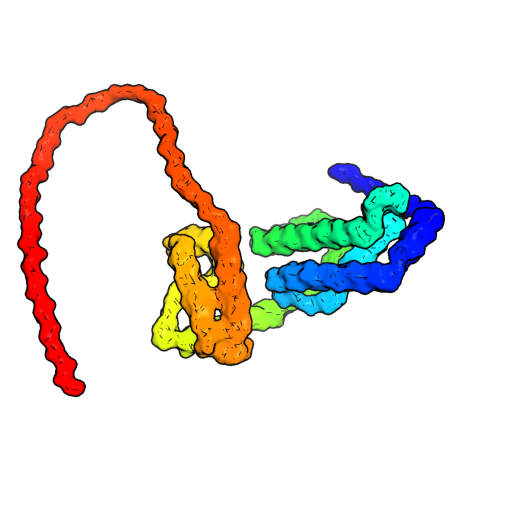ALA A 1 190 ? -10.348 7.230 22.578 1.00 85.00 190 ALA A CA 1
ATOM 1527 C C . ALA A 1 190 ? -9.265 6.858 23.612 1.00 85.00 190 ALA A C 1
ATOM 1529 O O . ALA A 1 190 ? -8.826 5.708 23.691 1.00 85.00 190 ALA A O 1
ATOM 1530 N N . LYS A 1 191 ? -8.851 7.813 24.460 1.00 86.19 191 LYS A N 1
ATOM 1531 C CA . LYS A 1 191 ? -7.934 7.546 25.582 1.00 86.19 191 LYS A CA 1
ATOM 1532 C C . LYS A 1 191 ? -8.562 6.603 26.612 1.00 86.19 191 LYS A C 1
ATOM 1534 O O . LYS A 1 191 ? -7.865 5.717 27.112 1.00 86.19 191 LYS A O 1
ATOM 1539 N N . ARG A 1 192 ? -9.850 6.772 26.936 1.00 86.50 192 ARG A N 1
ATOM 1540 C CA . ARG A 1 192 ? -10.574 5.873 27.854 1.00 86.50 192 ARG A CA 1
ATOM 1541 C C . ARG A 1 192 ? -10.681 4.462 27.275 1.00 86.50 192 ARG A C 1
ATOM 1543 O O . ARG A 1 192 ? -10.351 3.515 27.987 1.00 86.50 192 ARG A O 1
ATOM 1550 N N . LEU A 1 193 ? -11.010 4.325 25.990 1.00 82.94 193 LEU A N 1
ATOM 1551 C CA . LEU A 1 193 ? -11.011 3.049 25.264 1.00 82.94 193 LEU A CA 1
ATOM 1552 C C . LEU A 1 193 ? -9.637 2.359 25.342 1.00 82.94 193 LEU A C 1
ATOM 1554 O O . LEU A 1 193 ? -9.550 1.193 25.722 1.00 82.94 193 LEU A O 1
ATOM 1558 N N . ARG A 1 194 ? -8.541 3.096 25.109 1.00 82.06 194 ARG A N 1
ATOM 1559 C CA . ARG A 1 194 ? -7.174 2.561 25.258 1.00 82.06 194 ARG A CA 1
ATOM 1560 C C . ARG A 1 194 ? -6.892 2.039 26.667 1.00 82.06 194 ARG A C 1
ATOM 1562 O O . ARG A 1 194 ? -6.354 0.946 26.817 1.00 82.06 194 ARG A O 1
ATOM 1569 N N . ARG A 1 195 ? -7.232 2.817 27.703 1.00 82.44 195 ARG A N 1
ATOM 1570 C CA . ARG A 1 195 ? -7.023 2.426 29.111 1.00 82.44 195 ARG A CA 1
ATOM 1571 C C . ARG A 1 195 ? -7.813 1.161 29.461 1.00 82.44 195 ARG A C 1
ATOM 1573 O O . ARG A 1 195 ? -7.311 0.317 30.198 1.00 82.44 195 ARG A O 1
ATOM 1580 N N . ARG A 1 196 ? -9.013 1.007 28.898 1.00 75.88 196 ARG A N 1
ATOM 1581 C CA . ARG A 1 196 ? -9.869 -0.179 29.066 1.00 75.88 196 ARG A CA 1
ATOM 1582 C C . ARG A 1 196 ? -9.325 -1.414 28.366 1.00 75.88 196 ARG A C 1
ATOM 1584 O O . ARG A 1 196 ? -9.479 -2.501 28.904 1.00 75.88 196 ARG A O 1
ATOM 1591 N N . GLY A 1 197 ? -8.578 -1.241 27.275 1.00 68.75 197 GLY A N 1
ATOM 1592 C CA . GLY A 1 197 ? -7.810 -2.312 26.632 1.00 68.75 197 GLY A CA 1
ATOM 1593 C C . GLY A 1 197 ? -6.904 -3.102 27.586 1.00 68.75 197 GLY A C 1
ATOM 1594 O O . GLY A 1 197 ? -6.566 -4.242 27.308 1.00 68.75 197 GLY A O 1
ATOM 1595 N N . HIS A 1 198 ? -6.524 -2.549 28.743 1.00 68.56 198 HIS A N 1
ATOM 1596 C CA . HIS A 1 198 ? -5.740 -3.278 29.745 1.00 68.56 198 HIS A CA 1
ATOM 1597 C C . HIS A 1 198 ? -6.567 -4.195 30.658 1.00 68.56 198 HIS A C 1
ATOM 1599 O O . HIS A 1 198 ? -5.974 -5.073 31.282 1.00 68.56 198 HIS A O 1
ATOM 1605 N N . LYS A 1 199 ? -7.888 -3.984 30.739 1.00 72.12 199 LYS A N 1
ATOM 1606 C CA . LYS A 1 199 ? -8.830 -4.711 31.608 1.00 72.12 199 LYS A CA 1
ATOM 1607 C C . LYS A 1 199 ? -9.601 -5.824 30.890 1.00 72.12 199 LYS A C 1
ATOM 1609 O O . LYS A 1 199 ? -10.265 -6.610 31.552 1.00 72.12 199 LYS A O 1
ATOM 1614 N N . VAL A 1 200 ? -9.525 -5.879 29.562 1.00 71.00 200 VAL A N 1
ATOM 1615 C CA . VAL A 1 200 ? -10.096 -6.967 28.757 1.00 71.00 200 VAL A CA 1
ATOM 1616 C C . VAL A 1 200 ? -9.188 -8.205 28.760 1.00 71.00 200 VAL A C 1
ATOM 1618 O O . VAL A 1 200 ? -7.972 -8.063 28.952 1.00 71.00 200 VAL A O 1
ATOM 1621 N N . PRO A 1 201 ? -9.756 -9.408 28.533 1.00 72.19 201 PRO A N 1
ATOM 1622 C CA . PRO A 1 201 ? -9.005 -10.658 28.413 1.00 72.19 201 PRO A CA 1
ATOM 1623 C C . PRO A 1 201 ? -7.833 -10.557 27.431 1.00 72.19 201 PRO A C 1
ATOM 1625 O O . PRO A 1 201 ? -7.895 -9.823 26.441 1.00 72.19 201 PRO A O 1
ATOM 1628 N N . ALA A 1 202 ? -6.757 -11.304 27.699 1.00 69.75 202 ALA A N 1
ATOM 1629 C CA . ALA A 1 202 ? -5.516 -11.248 26.921 1.00 69.75 202 ALA A CA 1
ATOM 1630 C C . ALA A 1 202 ? -5.738 -11.510 25.420 1.00 69.75 202 ALA A C 1
ATOM 1632 O O . ALA A 1 202 ? -5.119 -10.848 24.593 1.00 69.75 202 ALA A O 1
ATOM 1633 N N . GLU A 1 203 ? -6.682 -12.393 25.097 1.00 63.78 203 GLU A N 1
ATOM 1634 C CA . GLU A 1 203 ? -7.099 -12.763 23.738 1.00 63.78 203 GLU A CA 1
ATOM 1635 C C . GLU A 1 203 ? -7.629 -11.570 22.924 1.00 63.78 203 GLU A C 1
ATOM 1637 O O . GLU A 1 203 ? -7.457 -11.506 21.712 1.00 63.78 203 GLU A O 1
ATOM 1642 N N . VAL A 1 204 ? -8.229 -10.583 23.596 1.00 66.31 204 VAL A N 1
ATOM 1643 C CA . VAL A 1 204 ? -8.927 -9.445 22.972 1.00 66.31 204 VAL A CA 1
ATOM 1644 C C . VAL A 1 204 ? -8.148 -8.130 23.149 1.00 66.31 204 VAL A C 1
ATOM 1646 O O . VAL A 1 204 ? -8.377 -7.122 22.475 1.00 66.31 204 VAL A O 1
ATOM 1649 N N . LYS A 1 205 ? -7.163 -8.140 24.048 1.00 69.31 205 LYS A N 1
ATOM 1650 C CA . LYS A 1 205 ? -6.341 -6.994 24.443 1.00 69.31 205 LYS A CA 1
ATOM 1651 C C . LYS A 1 205 ? -5.619 -6.334 23.275 1.00 69.31 205 LYS A C 1
ATOM 1653 O O . LYS A 1 205 ? -5.554 -5.104 23.212 1.00 69.31 205 LYS A O 1
ATOM 1658 N N . ASP A 1 206 ? -5.078 -7.124 22.355 1.00 68.38 206 ASP A N 1
ATOM 1659 C CA . ASP A 1 206 ? -4.323 -6.583 21.225 1.00 68.38 206 ASP A CA 1
ATOM 1660 C C . ASP A 1 206 ? -5.234 -5.979 20.151 1.00 68.38 206 ASP A C 1
ATOM 1662 O O . ASP A 1 206 ? -4.895 -4.930 19.600 1.00 68.38 206 ASP A O 1
ATOM 1666 N N . LEU A 1 207 ? -6.441 -6.523 19.966 1.00 66.75 207 LEU A N 1
ATOM 1667 C CA . LEU A 1 207 ? -7.471 -5.940 19.099 1.00 66.75 207 LEU A CA 1
ATOM 1668 C C . LEU A 1 207 ? -7.935 -4.571 19.623 1.00 66.75 207 LEU A C 1
ATOM 1670 O O . LEU A 1 207 ? -7.961 -3.590 18.878 1.00 66.75 207 LEU A O 1
ATOM 1674 N N . VAL A 1 208 ? -8.203 -4.450 20.930 1.00 68.25 208 VAL A N 1
ATOM 1675 C CA . VAL A 1 208 ? -8.601 -3.162 21.536 1.00 68.25 208 VAL A CA 1
ATOM 1676 C C . VAL A 1 208 ? -7.474 -2.128 21.461 1.00 68.25 208 VAL A C 1
ATOM 1678 O O . VAL A 1 208 ? -7.725 -0.946 21.203 1.00 68.25 208 VAL A O 1
ATOM 1681 N N . LYS A 1 209 ? -6.213 -2.543 21.646 1.00 72.25 209 LYS A N 1
ATOM 1682 C CA . LYS A 1 209 ? -5.059 -1.645 21.471 1.00 72.25 209 LYS A CA 1
ATOM 1683 C C . LYS A 1 209 ? -4.950 -1.138 20.036 1.00 72.25 209 LYS A C 1
ATOM 1685 O O . LYS A 1 209 ? -4.739 0.062 19.857 1.00 72.25 209 LYS A O 1
ATOM 1690 N N . GLN A 1 210 ? -5.071 -2.017 19.040 1.00 70.88 210 GLN A N 1
ATOM 1691 C CA . GLN A 1 210 ? -4.995 -1.639 17.626 1.00 70.88 210 GLN A CA 1
ATOM 1692 C C . GLN A 1 210 ? -6.085 -0.621 17.276 1.00 70.88 210 GLN A C 1
ATOM 1694 O O . GLN A 1 210 ? -5.766 0.458 16.770 1.00 70.88 210 GLN A O 1
ATOM 1699 N N . LEU A 1 211 ? -7.332 -0.893 17.677 1.00 72.94 211 LEU A N 1
ATOM 1700 C CA . LEU A 1 211 ? -8.462 0.013 17.473 1.00 72.94 211 LEU A CA 1
ATOM 1701 C C . LEU A 1 211 ? -8.222 1.388 18.118 1.00 72.94 211 LEU A C 1
ATOM 1703 O O . LEU A 1 211 ? -8.451 2.434 17.505 1.00 72.94 211 LEU A O 1
ATOM 1707 N N . ALA A 1 212 ? -7.711 1.417 19.351 1.00 73.06 212 ALA A N 1
ATOM 1708 C CA . ALA A 1 212 ? -7.426 2.665 20.050 1.00 73.06 212 ALA A CA 1
ATOM 1709 C C . ALA A 1 212 ? -6.285 3.470 19.396 1.00 73.06 212 ALA A C 1
ATOM 1711 O O . ALA A 1 212 ? -6.355 4.700 19.322 1.00 73.06 212 ALA A O 1
ATOM 1712 N N . VAL A 1 213 ? -5.237 2.797 18.909 1.00 72.50 213 VAL A N 1
ATOM 1713 C CA . VAL A 1 213 ? -4.116 3.437 18.199 1.00 72.50 213 VAL A CA 1
ATOM 1714 C C . VAL A 1 213 ? -4.586 4.053 16.887 1.00 72.50 213 VAL A C 1
ATOM 1716 O O . VAL A 1 213 ? -4.261 5.209 16.611 1.00 72.50 213 VAL A O 1
ATOM 1719 N N . GLU A 1 214 ? -5.379 3.325 16.104 1.00 72.31 214 GLU A N 1
ATOM 1720 C CA . GLU A 1 214 ? -5.951 3.833 14.857 1.00 72.31 214 GLU A CA 1
ATOM 1721 C C . GLU A 1 214 ? -6.835 5.061 15.113 1.00 72.31 214 GLU A C 1
ATOM 1723 O O . GLU A 1 214 ? -6.671 6.106 14.481 1.00 72.31 214 GLU A O 1
ATOM 1728 N N . THR A 1 215 ? -7.694 4.984 16.129 1.00 72.81 215 THR A N 1
ATOM 1729 C CA . THR A 1 215 ? -8.586 6.075 16.544 1.00 72.81 215 THR A CA 1
ATOM 1730 C C . THR A 1 215 ? -7.809 7.349 16.896 1.00 72.81 215 THR A C 1
ATOM 1732 O O . THR A 1 215 ? -8.192 8.445 16.477 1.00 72.81 215 THR A O 1
ATOM 1735 N N . MET A 1 216 ? -6.688 7.222 17.613 1.00 74.62 216 MET A N 1
ATOM 1736 C CA . MET A 1 216 ? -5.823 8.358 17.950 1.00 74.62 216 MET A CA 1
ATOM 1737 C C . MET A 1 216 ? -5.035 8.888 16.747 1.00 74.62 216 MET A C 1
ATOM 1739 O O . MET A 1 216 ? -4.870 10.102 16.637 1.00 74.62 216 MET A O 1
ATOM 1743 N N . ARG A 1 217 ? -4.573 8.021 15.835 1.00 73.69 217 ARG A N 1
ATOM 1744 C CA . ARG A 1 217 ? -3.892 8.446 14.598 1.00 73.69 217 ARG A CA 1
ATOM 1745 C C . ARG A 1 217 ? -4.807 9.302 13.729 1.00 73.69 217 ARG A C 1
ATOM 1747 O O . ARG A 1 217 ? -4.390 10.368 13.287 1.00 73.69 217 ARG A O 1
ATOM 1754 N N . VAL A 1 218 ? -6.062 8.886 13.556 1.00 71.75 218 VAL A N 1
ATOM 1755 C CA . VAL A 1 218 ? -7.064 9.660 12.806 1.00 71.75 218 VAL A CA 1
ATOM 1756 C C . VAL A 1 218 ? -7.320 11.021 13.467 1.00 71.75 218 VAL A C 1
ATOM 1758 O O . VAL A 1 218 ? -7.420 12.028 12.774 1.00 71.75 218 VAL A O 1
ATOM 1761 N N . ALA A 1 219 ? -7.355 11.088 14.802 1.00 70.19 219 ALA A N 1
ATOM 1762 C CA . ALA A 1 219 ? -7.502 12.360 15.517 1.00 70.19 219 ALA A CA 1
ATOM 1763 C C . ALA A 1 219 ? -6.268 13.275 15.427 1.00 70.19 219 ALA A C 1
ATOM 1765 O O . ALA A 1 219 ? -6.417 14.494 15.501 1.00 70.19 219 ALA A O 1
ATOM 1766 N N . ALA A 1 220 ? -5.063 12.706 15.317 1.00 69.19 220 ALA A N 1
ATOM 1767 C CA . ALA A 1 220 ? -3.807 13.451 15.214 1.00 69.19 220 ALA A CA 1
ATOM 1768 C C . ALA A 1 220 ? -3.535 13.969 13.793 1.00 69.19 220 ALA A C 1
ATOM 1770 O O . ALA A 1 220 ? -2.893 15.000 13.635 1.00 69.19 220 ALA A O 1
ATOM 1771 N N . ALA A 1 221 ? -4.051 13.287 12.767 1.00 72.38 221 ALA A N 1
ATOM 1772 C CA . ALA A 1 221 ? -3.909 13.687 11.369 1.00 72.38 221 ALA A CA 1
ATOM 1773 C C . ALA A 1 221 ? -4.781 14.897 10.969 1.00 72.38 221 ALA A C 1
ATOM 1775 O O . ALA A 1 221 ? -4.698 15.351 9.830 1.00 72.38 221 ALA A O 1
ATOM 1776 N N . ARG A 1 222 ? -5.619 15.432 11.873 1.00 57.44 222 ARG A N 1
ATOM 1777 C CA . ARG A 1 222 ? -6.352 16.683 11.637 1.00 57.44 222 ARG A CA 1
ATOM 1778 C C . ARG A 1 222 ? -5.390 17.854 11.887 1.00 57.44 222 ARG A C 1
ATOM 1780 O O . ARG A 1 222 ? -5.027 18.061 13.046 1.00 57.44 222 ARG A O 1
ATOM 1787 N N . PRO A 1 223 ? -4.997 18.637 10.864 1.00 47.97 223 PRO A N 1
ATOM 1788 C CA . PRO A 1 223 ? -4.401 19.936 11.126 1.00 47.97 223 PRO A CA 1
ATOM 1789 C C . PRO A 1 223 ? -5.430 20.750 11.907 1.00 47.97 223 PRO A C 1
ATOM 1791 O O . PRO A 1 223 ? -6.612 20.777 11.544 1.00 47.97 223 PRO A O 1
ATOM 1794 N N . SER A 1 224 ? -4.994 21.365 13.003 1.00 48.50 224 SER A N 1
ATOM 1795 C CA . SER A 1 224 ? -5.742 22.399 13.710 1.00 48.50 224 SER A CA 1
ATOM 1796 C C . SER A 1 224 ? -5.919 23.575 12.754 1.00 48.50 224 SER A C 1
ATOM 1798 O O . SER A 1 224 ? -5.196 24.559 12.841 1.00 48.50 224 SER A O 1
ATOM 1800 N N . ARG A 1 225 ? -6.816 23.462 11.773 1.00 45.19 225 ARG A N 1
ATOM 1801 C CA . ARG A 1 225 ? -7.284 24.637 11.060 1.00 45.19 225 ARG A CA 1
ATOM 1802 C C . ARG A 1 225 ? -8.094 25.383 12.104 1.00 45.19 225 ARG A C 1
ATOM 1804 O O . ARG A 1 225 ? -9.167 24.917 12.495 1.00 45.19 225 ARG A O 1
ATOM 1811 N N . ALA A 1 226 ? -7.471 26.425 12.652 1.00 42.00 226 ALA A N 1
ATOM 1812 C CA . ALA A 1 226 ? -8.174 27.479 13.342 1.00 42.00 226 ALA A CA 1
ATOM 1813 C C . ALA A 1 226 ? -9.396 27.794 12.486 1.00 42.00 226 ALA A C 1
ATOM 1815 O O . ALA A 1 226 ? -9.300 27.903 11.261 1.00 42.00 226 ALA A O 1
ATOM 1816 N N . ILE A 1 227 ? -10.549 27.798 13.132 1.00 46.50 227 ILE A N 1
ATOM 1817 C CA . ILE A 1 227 ? -11.705 28.488 12.603 1.00 46.50 227 ILE A CA 1
ATOM 1818 C C . ILE A 1 227 ? -11.231 29.944 12.581 1.00 46.50 227 ILE A C 1
ATOM 1820 O O . ILE A 1 227 ? -11.223 30.599 13.617 1.00 46.50 227 ILE A O 1
ATOM 1824 N N . GLU A 1 228 ? -10.656 30.375 11.458 1.00 43.88 228 GLU A N 1
ATOM 1825 C CA . GLU A 1 228 ? -10.682 31.782 11.094 1.00 43.88 228 GLU A CA 1
ATOM 1826 C C . GLU A 1 228 ? -12.174 32.077 11.018 1.00 43.88 228 GLU A C 1
ATOM 1828 O O . GLU A 1 228 ? -12.895 31.489 10.208 1.00 43.88 228 GLU A O 1
ATOM 1833 N N . ALA A 1 229 ? -12.653 32.813 12.017 1.00 47.06 229 ALA A N 1
ATOM 1834 C CA . ALA A 1 229 ? -13.924 33.484 11.910 1.00 47.06 229 ALA A CA 1
ATOM 1835 C C . ALA A 1 229 ? -13.824 34.327 10.638 1.00 47.06 229 ALA A C 1
ATOM 1837 O O . ALA A 1 229 ? -12.952 35.192 10.548 1.00 47.06 229 ALA A O 1
ATOM 1838 N N . ASP A 1 230 ? -14.648 34.006 9.644 1.00 44.66 230 ASP A N 1
ATOM 1839 C CA . ASP A 1 230 ? -14.975 34.927 8.562 1.00 44.66 230 ASP A CA 1
ATOM 1840 C C . ASP A 1 230 ? -15.781 36.076 9.199 1.00 44.66 230 ASP A C 1
ATOM 1842 O O . ASP A 1 230 ? -17.006 36.121 9.120 1.00 44.66 230 ASP A O 1
ATOM 1846 N N . ASP A 1 231 ? -15.071 36.952 9.912 1.00 49.19 231 ASP A N 1
ATOM 1847 C CA . ASP A 1 231 ? -15.482 38.318 10.219 1.00 49.19 231 ASP 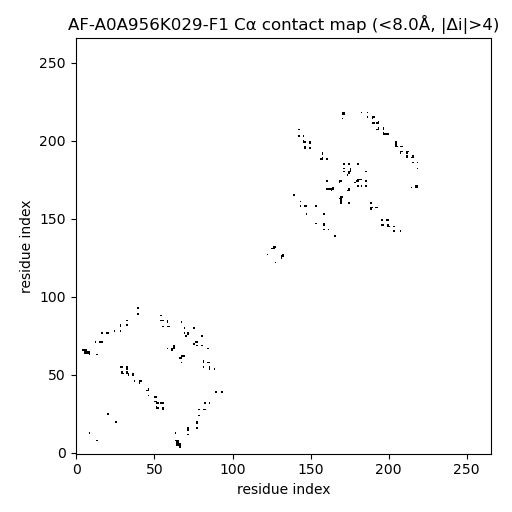A CA 1
ATOM 1848 C C . ASP A 1 231 ? -15.062 39.176 9.014 1.00 49.19 231 ASP A C 1
ATOM 1850 O O . ASP A 1 231 ? -14.048 39.865 9.053 1.00 49.19 231 ASP A O 1
ATOM 1854 N N . ASP A 1 232 ? -15.809 39.078 7.914 1.00 49.94 232 ASP A N 1
ATOM 1855 C CA . ASP A 1 232 ? -15.765 40.046 6.807 1.00 49.94 232 ASP A CA 1
ATOM 1856 C C . ASP A 1 232 ? -17.210 40.361 6.375 1.00 49.94 232 ASP A C 1
ATOM 1858 O O . ASP A 1 232 ? -17.760 39.863 5.393 1.00 49.94 232 ASP A O 1
ATOM 1862 N N . ASP A 1 233 ? -17.873 41.087 7.271 1.00 46.84 233 ASP A N 1
ATOM 1863 C CA . ASP A 1 233 ? -18.523 42.378 7.018 1.00 46.84 233 ASP A CA 1
ATOM 1864 C C . ASP A 1 233 ? -19.105 42.623 5.600 1.00 46.84 233 ASP A C 1
ATOM 1866 O O . ASP A 1 233 ? -18.390 43.046 4.685 1.00 46.84 233 ASP A O 1
ATOM 1870 N N . PRO A 1 234 ? -20.427 42.469 5.383 1.00 52.78 234 PRO A N 1
ATOM 1871 C CA . PRO A 1 234 ? -21.111 43.179 4.315 1.00 52.78 234 PRO A CA 1
ATOM 1872 C C . PRO A 1 234 ? -21.449 44.597 4.789 1.00 52.78 234 PRO A C 1
ATOM 1874 O O . PRO A 1 234 ? -22.512 44.860 5.349 1.00 52.78 234 PRO A O 1
ATOM 1877 N N . ALA A 1 235 ? -20.538 45.527 4.512 1.00 48.16 235 ALA A N 1
ATOM 1878 C CA . ALA A 1 235 ? -20.859 46.943 4.486 1.00 48.16 235 ALA A CA 1
ATOM 1879 C C . ALA A 1 235 ? -21.921 47.222 3.410 1.00 48.16 235 ALA A C 1
ATOM 1881 O O . ALA A 1 235 ? -21.696 46.947 2.229 1.00 48.16 235 ALA A O 1
ATOM 1882 N N . GLY A 1 236 ? -23.035 47.832 3.815 1.00 39.53 236 GLY A N 1
ATOM 1883 C CA . GLY A 1 236 ? -23.814 48.677 2.916 1.00 39.53 236 GLY A CA 1
ATOM 1884 C C . GLY A 1 236 ? -25.313 48.713 3.175 1.00 39.53 236 GLY A C 1
ATOM 1885 O O . GLY A 1 236 ? -26.014 47.860 2.644 1.00 39.53 236 GLY A O 1
ATOM 1886 N N . GLU A 1 237 ? -25.726 49.776 3.879 1.00 42.75 237 GLU A N 1
ATOM 1887 C CA . GLU A 1 237 ? -26.906 50.617 3.584 1.00 42.75 237 GLU A CA 1
ATOM 1888 C C . GLU A 1 237 ? -28.291 49.961 3.772 1.00 42.75 237 GLU A C 1
ATOM 1890 O O . GLU A 1 237 ? -28.563 48.861 3.314 1.00 42.75 237 GLU A O 1
ATOM 1895 N N . ASP A 1 238 ? -29.312 50.571 4.354 1.00 44.22 238 ASP A N 1
ATOM 1896 C CA . ASP A 1 238 ? -29.528 51.782 5.140 1.00 44.22 238 ASP A CA 1
ATOM 1897 C C . ASP A 1 238 ? -31.021 51.714 5.536 1.00 44.22 238 ASP A C 1
ATOM 1899 O O . ASP A 1 238 ? -31.818 51.092 4.834 1.00 44.22 238 ASP A O 1
ATOM 1903 N N . GLU A 1 239 ? -31.365 52.369 6.645 1.00 48.56 239 GLU A N 1
ATOM 1904 C CA . GLU A 1 239 ? -32.686 52.967 6.913 1.00 48.56 239 GLU A CA 1
ATOM 1905 C C . GLU A 1 239 ? -33.904 52.022 7.062 1.00 48.56 239 GLU A C 1
ATOM 1907 O O . GLU A 1 239 ? -34.480 51.503 6.113 1.00 48.56 239 GLU A O 1
ATOM 1912 N N . ASP A 1 240 ? -34.369 51.837 8.301 1.00 43.41 240 ASP A N 1
ATOM 1913 C CA . ASP A 1 240 ? -35.478 52.670 8.785 1.00 43.41 240 ASP A CA 1
ATOM 1914 C C . ASP A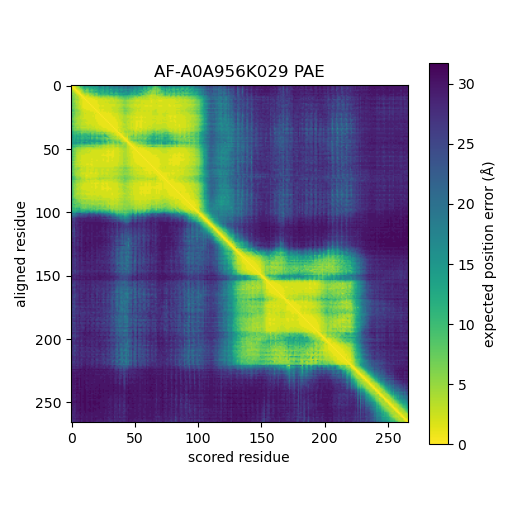 1 240 ? -35.827 52.363 10.250 1.00 43.41 240 ASP A C 1
ATOM 1916 O O . ASP A 1 240 ? -36.028 51.224 10.669 1.00 43.41 240 ASP A O 1
ATOM 1920 N N . GLU A 1 241 ? -35.837 53.450 11.019 1.00 51.25 241 GLU A N 1
ATOM 1921 C CA . GLU A 1 241 ? -36.747 53.785 12.113 1.00 51.25 241 GLU A CA 1
ATOM 1922 C C . GLU A 1 241 ? -37.481 52.634 12.828 1.00 51.25 241 GLU A C 1
ATOM 1924 O O . GLU A 1 241 ? -38.378 51.995 12.288 1.00 51.25 241 GLU A O 1
ATOM 1929 N N . LEU A 1 242 ? -37.198 52.480 14.127 1.00 42.28 242 LEU A N 1
ATOM 1930 C CA . LEU A 1 242 ? -38.167 52.771 15.194 1.00 42.28 242 LEU A CA 1
ATOM 1931 C C . LEU A 1 242 ? -37.482 52.640 16.567 1.00 42.28 242 LEU A C 1
ATOM 1933 O O . LEU A 1 242 ? -37.195 51.559 17.075 1.00 42.28 242 LEU A O 1
ATOM 1937 N N . SER A 1 243 ? -37.226 53.799 17.161 1.00 43.22 243 SER A N 1
ATOM 1938 C CA . SER A 1 243 ? -37.028 54.014 18.598 1.00 43.22 243 SER A CA 1
ATOM 1939 C C . SER A 1 243 ? -38.414 54.252 19.241 1.00 43.22 243 SER A C 1
ATOM 1941 O O . SER A 1 243 ? -39.372 54.486 18.502 1.00 43.22 243 SER A O 1
ATOM 1943 N N . PRO A 1 244 ? -38.548 54.483 20.555 1.00 58.62 244 PRO A N 1
ATOM 1944 C CA . PRO A 1 244 ? -38.136 53.720 21.739 1.00 58.62 244 PRO A CA 1
ATOM 1945 C C . PRO A 1 244 ? -39.341 53.480 22.678 1.00 58.62 244 PRO A C 1
ATOM 1947 O O . PRO A 1 244 ? -40.253 54.291 22.705 1.00 58.62 244 PRO A O 1
ATOM 1950 N N . GLU A 1 245 ? -39.309 52.456 23.533 1.00 41.34 245 GLU A N 1
ATOM 1951 C CA . GLU A 1 245 ? -39.990 52.431 24.848 1.00 41.34 245 GLU A CA 1
ATOM 1952 C C . GLU A 1 245 ? -39.645 51.080 25.510 1.00 41.34 245 GLU A C 1
ATOM 1954 O O . GLU A 1 245 ? -39.924 50.030 24.950 1.00 41.34 245 GLU A O 1
ATOM 1959 N N . SER A 1 246 ? -38.815 51.038 26.553 1.00 41.53 246 SER A N 1
ATOM 1960 C CA . SER A 1 246 ? -39.132 51.309 27.965 1.00 41.53 246 SER A CA 1
ATOM 1961 C C . SER A 1 246 ? -39.384 50.006 28.750 1.00 41.53 246 SER A C 1
ATOM 1963 O O . SER A 1 246 ? -39.914 49.050 28.198 1.00 41.53 246 SER A O 1
ATOM 1965 N N . TYR A 1 247 ? -39.017 50.019 30.042 1.00 45.41 247 TYR A N 1
ATOM 1966 C CA . TYR A 1 247 ? -39.276 49.001 31.082 1.00 45.41 247 TYR A CA 1
ATOM 1967 C C . TYR A 1 247 ? -38.400 47.725 31.003 1.00 45.41 247 TYR A C 1
ATOM 1969 O O . TYR A 1 247 ? -38.411 47.026 30.004 1.00 45.41 247 TYR A O 1
ATOM 1977 N N . LEU A 1 248 ? -37.622 47.297 32.003 1.00 50.19 248 LEU A N 1
ATOM 1978 C CA . LEU A 1 248 ? -37.492 47.639 33.423 1.00 50.19 248 LEU A CA 1
ATOM 1979 C C . LEU A 1 248 ? -36.114 47.172 33.918 1.00 50.19 248 LEU A C 1
ATOM 1981 O O . LEU A 1 248 ? -35.712 46.037 33.660 1.00 50.19 248 LEU A O 1
ATOM 1985 N N . GLU A 1 249 ? -35.440 48.048 34.656 1.00 51.91 249 GLU A N 1
ATOM 1986 C CA . GLU A 1 249 ? -34.587 47.664 35.780 1.00 51.91 249 GLU A CA 1
ATOM 1987 C C . GLU A 1 249 ? -35.465 47.020 36.863 1.00 51.91 249 GLU A C 1
ATOM 1989 O O . GLU A 1 249 ? -36.587 47.474 37.067 1.00 51.91 249 GLU A O 1
ATOM 1994 N N . ASP A 1 250 ? -34.968 45.956 37.489 1.00 48.50 250 ASP A N 1
ATOM 1995 C CA . ASP A 1 250 ? -35.112 45.598 38.913 1.00 48.50 250 ASP A CA 1
ATOM 1996 C C . ASP A 1 250 ? -34.570 44.161 39.044 1.00 48.50 250 ASP A C 1
ATOM 1998 O O . ASP A 1 250 ? -34.999 43.250 38.338 1.00 48.50 250 ASP A O 1
ATOM 2002 N N . ASP A 1 251 ? -33.421 43.960 39.685 1.00 49.31 251 ASP A N 1
ATOM 2003 C CA . ASP A 1 251 ? -33.257 43.847 41.142 1.00 49.31 251 ASP A CA 1
ATOM 2004 C C . ASP A 1 251 ? -33.661 42.449 41.658 1.00 49.31 251 ASP A C 1
ATOM 2006 O O . ASP A 1 251 ? -34.572 41.812 41.133 1.00 49.31 251 ASP A O 1
ATOM 2010 N N . LEU A 1 252 ? -32.976 42.006 42.718 1.00 47.38 252 LEU A N 1
ATOM 2011 C CA . LEU A 1 252 ? -33.041 40.708 43.413 1.00 47.38 252 LEU A CA 1
ATOM 2012 C C . LEU A 1 252 ? -32.146 39.606 42.808 1.00 47.38 252 LEU A C 1
ATOM 2014 O O . LEU A 1 252 ? -32.311 39.175 41.677 1.00 47.38 252 LEU A O 1
ATOM 2018 N N . GLY A 1 253 ? -31.196 39.019 43.527 1.00 46.75 253 GLY A N 1
ATOM 2019 C CA . GLY A 1 253 ? -30.879 39.123 44.941 1.00 46.75 253 GLY A CA 1
ATOM 2020 C C . GLY A 1 253 ? -29.819 38.076 45.277 1.00 46.75 253 GLY A C 1
ATOM 2021 O O . GLY A 1 253 ? -29.779 36.996 44.687 1.00 46.75 253 GLY A O 1
ATOM 2022 N N . ALA A 1 254 ? -28.939 38.439 46.201 1.00 52.38 254 ALA A N 1
ATOM 2023 C CA . ALA A 1 254 ? -27.964 37.557 46.812 1.00 52.38 254 ALA A CA 1
ATOM 2024 C C . ALA A 1 254 ? -28.647 36.466 47.656 1.00 52.38 254 ALA A C 1
ATOM 2026 O O . ALA A 1 254 ? -29.545 36.770 48.436 1.00 52.38 254 ALA A O 1
ATOM 2027 N N . LEU A 1 255 ? -28.162 35.236 47.510 1.00 52.84 255 LEU A N 1
ATOM 2028 C CA . LEU A 1 255 ? -28.203 34.122 48.466 1.00 52.84 255 LEU A CA 1
ATOM 2029 C C . LEU A 1 255 ? -26.861 33.409 48.200 1.00 52.84 255 LEU A C 1
ATOM 2031 O O . LEU A 1 255 ? -26.647 32.946 47.081 1.00 52.84 255 LEU A O 1
ATOM 2035 N N . ASP A 1 256 ? -25.808 33.466 49.013 1.00 51.00 256 ASP A N 1
ATOM 2036 C CA . ASP A 1 256 ? -25.699 33.290 50.466 1.00 51.00 256 ASP A CA 1
ATOM 2037 C C . ASP A 1 256 ? -26.584 32.154 50.966 1.00 51.00 256 ASP A C 1
ATOM 2039 O O . ASP A 1 256 ? -27.741 32.365 51.297 1.00 51.00 256 ASP A O 1
ATOM 2043 N N . ASP A 1 257 ? -26.023 30.948 50.919 1.00 57.88 257 ASP A N 1
ATOM 2044 C CA . ASP A 1 257 ? -26.253 29.919 51.925 1.00 57.88 257 ASP A CA 1
ATOM 2045 C C . ASP A 1 257 ? -24.987 29.053 52.000 1.00 57.88 257 ASP A C 1
ATOM 2047 O O . ASP A 1 257 ? -24.606 28.320 51.079 1.00 57.88 257 ASP A O 1
ATOM 2051 N N . GLU A 1 258 ? -24.288 29.262 53.109 1.00 54.28 258 GLU A N 1
ATOM 2052 C CA . GLU A 1 258 ? -23.305 28.374 53.699 1.00 54.28 258 GLU A CA 1
ATOM 2053 C C . GLU A 1 258 ? -24.005 27.055 54.060 1.00 54.28 258 GLU A C 1
ATOM 2055 O O . GLU A 1 258 ? -24.976 27.063 54.804 1.00 54.28 258 GLU A O 1
ATOM 2060 N N . ASP A 1 259 ? -23.501 25.920 53.577 1.00 58.16 259 ASP A N 1
ATOM 2061 C CA . ASP A 1 259 ? -23.817 24.613 54.164 1.00 58.16 259 ASP A CA 1
ATOM 2062 C C . ASP A 1 259 ? -22.513 23.827 54.341 1.00 58.16 259 ASP A C 1
ATOM 2064 O O . ASP A 1 259 ? -22.046 23.046 53.505 1.00 58.16 259 ASP A O 1
ATOM 2068 N N . GLU A 1 260 ? -21.871 24.185 55.447 1.00 57.44 260 GLU A N 1
ATOM 2069 C CA . GLU A 1 260 ? -21.290 23.302 56.454 1.00 57.44 260 GLU A CA 1
ATOM 2070 C C . GLU A 1 260 ? -21.642 21.808 56.263 1.00 57.44 260 GLU A C 1
ATOM 2072 O O . GLU A 1 260 ? -22.756 21.362 56.519 1.00 57.44 260 GLU A O 1
ATOM 2077 N N . TRP A 1 261 ? -20.663 21.000 55.843 1.00 60.50 261 TRP A N 1
ATOM 2078 C CA . TRP A 1 261 ? -20.703 19.548 56.039 1.00 60.50 261 TRP A CA 1
ATOM 2079 C C . TRP A 1 261 ? -19.521 19.131 56.906 1.00 60.50 261 TRP A C 1
ATOM 2081 O O . TRP A 1 261 ? -18.384 19.006 56.442 1.00 60.50 261 TRP A O 1
ATOM 2091 N N . GLU A 1 262 ? -19.829 18.952 58.189 1.00 62.22 262 GLU A N 1
ATOM 2092 C CA . GLU A 1 262 ? -18.983 18.314 59.187 1.00 62.22 262 GLU A CA 1
ATOM 2093 C C . GLU A 1 262 ? -18.719 16.841 58.847 1.00 62.22 262 GLU A C 1
ATOM 2095 O O . GLU A 1 262 ? -19.495 16.157 58.171 1.00 62.22 262 GLU A O 1
ATOM 2100 N N . GLY A 1 263 ? -17.565 16.371 59.315 1.00 50.44 263 GLY A N 1
ATOM 2101 C CA . GLY A 1 263 ? -17.041 15.043 59.061 1.00 50.44 263 GLY A CA 1
ATOM 2102 C C . GLY A 1 263 ? -17.840 13.905 59.693 1.00 50.44 263 GLY A C 1
ATOM 2103 O O . GLY A 1 263 ? -18.610 14.069 60.634 1.00 50.44 263 GLY A O 1
ATOM 2104 N N . PHE A 1 264 ? -17.566 12.710 59.180 1.00 52.81 264 PHE A N 1
ATOM 2105 C CA . PHE A 1 264 ? -17.860 11.454 59.850 1.00 52.81 264 PHE A CA 1
ATOM 2106 C C . PHE A 1 264 ? -16.591 10.599 59.805 1.00 52.81 264 PHE A C 1
ATOM 2108 O O . PHE A 1 264 ? -16.220 10.080 58.751 1.00 52.81 264 PHE 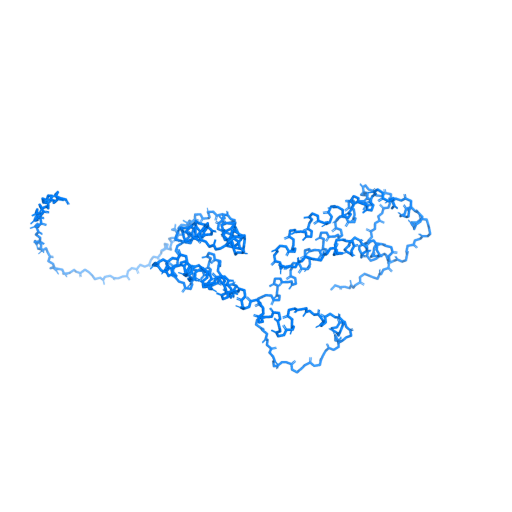A O 1
ATOM 2115 N N . ASP A 1 265 ? -15.921 10.526 60.952 1.00 62.34 265 ASP A N 1
ATOM 2116 C CA . ASP A 1 265 ? -15.016 9.441 61.322 1.00 62.34 265 ASP A CA 1
ATOM 2117 C C . ASP A 1 265 ? -15.857 8.330 61.974 1.00 62.34 265 ASP A C 1
ATOM 2119 O O . ASP A 1 265 ? -16.614 8.607 62.906 1.00 62.34 265 ASP A O 1
ATOM 2123 N N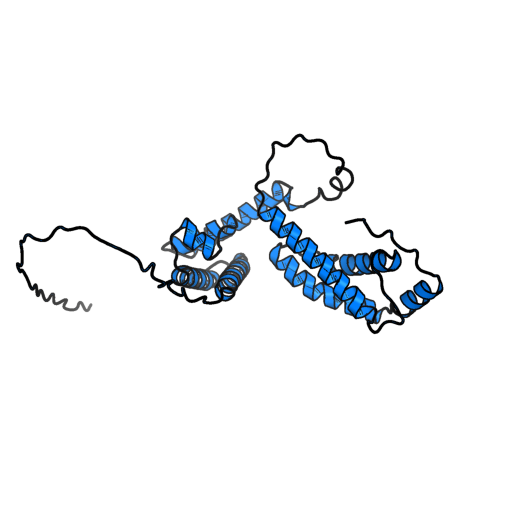 . ASP A 1 266 ? -15.727 7.102 61.463 1.00 61.44 266 ASP A N 1
ATOM 2124 C CA . ASP A 1 266 ? -15.585 5.842 62.224 1.00 61.44 266 ASP A CA 1
ATOM 2125 C C . ASP A 1 266 ? -15.185 4.694 61.271 1.00 61.44 266 ASP A C 1
ATOM 2127 O O . ASP A 1 266 ? -15.849 4.514 60.219 1.00 61.44 266 ASP A O 1
#

Radius of gyration: 30.1 Å; Cα contacts (8 Å, |Δi|>4): 144; chains: 1; bounding box: 61×71×91 Å

Secondary structure (DSSP, 8-state):
---PPPPPPPHHHHHHHHHH--HHHHHHHHHHHHHHHHHHHHHHT---SSHHHHHHHHHHHHHHTTSS---TTSSS-HHHHHHHHHHHHHHHHHHHHHHHHTS----------S--TTHHHH---GGGSHHHHHHHHHHHHHHHHHHHHT-TT--HHHHHHHHHHHTT--SHHHHHHHH---HHHHHHHHHHHHHHTTTS-HHHHHHHHHHHHHHHHHHHSS--------------------------------------------

pLDDT: mean 71.32, std 18.73, range [36.81, 97.06]

Foldseek 3Di:
DDQPQADQDDPVRVVLLVVLPDPVLLVVQLVVQQVVVVVVCLVVVDDDPCVSVVLLVVLSVCPNRRVQDDDSPDPDGPSNSSVVSSVVVSVVVVVVVVVVLPDDPPVPDPDDDDPPPPCVVVVPPVCPPPVVVVVLVVLLVLLLVQLCVLDPPNPVLLSVLSVCVSSVQNAQVSCCVPPVDDLVNQLVSLVVLLVSLVSGDPVCSVVSNSVSVVSVVRSVPDDPPDPPPPPDDDDDDDDDDDDDDDDDDDDDDDDDDDDDDDDDDD

Mean predicted aligned error: 19.98 Å

Nearest PDB structures (foldseek):
  2lse-assembly1_A  TM=3.879E-01  e=8.236E+00  synthetic construct
  8c5u-assembly1_A  TM=2.710E-01  e=9.530E+00  Saccharomyces cerevisiae S288C